Protein AF-A0AAD7KI22-F1 (afdb_monomer_lite)

Secondary structure (DSSP, 8-state):
-PPP-----S---------S----S------------------S------TT--HHHHHHHHHHHHHHHHHHHHHHHHHHHHHHHHHHHHHHHHHHHHHHTTT-TTHHHHHHHHHHHHHHHHHHHHHHHHH---HHHHHHHHHHHHHHHHHHHHHHHHHHHHHHHHHHHHH-HHHHHHHHHHHHHHHHHHHHHHHHHHHHHHHHHHHHHHHHHH-GGGTTS--

pLDDT: mean 73.01, std 16.27, range [35.44, 92.44]

Foldseek 3Di:
DPPPPPPPDPDDPPDDDDDPDPPPPPPDPPDDPPDDPPDPDDDPDDDCPPDDDDPVVVVVVVVVVVVVVVVLVVQLVVLVVVLVVLLVVLVVLLVLLLVLCVPPPCSCVVSVVLVVLSVVLSVLSVCCSPPPPDLVSNLVSLVSSLVSLVVSLCSNVVSLVVVLVVCCVPPNDPVSPVVVVVVVVVSVVSVVVSVVSVVVSVVSVVVVVVVCVVCVPPPPPDD

Sequence (223 aa):
MPPPVRVGHIFPPADEDTSIHDLRRTGRHYGPIRCRPRHHRCSPGRYYIPRNGDSDEQRHFAEIQATELKWLRTFVAREGLTVTNNAITDSLLLYRCATIWAGSPYHKFVVGVCGLLIFATMILGYVATFVIASDALLAAPYSMALATNFILLGLTAGRIWRKGRQAAVVLGSSAGQRYNTTLEIVCESSLLYVIVVFVYLISIYTQDALLVRRHPSAGGMLY

Radius of gyration: 30.37 Å; chains: 1; bounding box: 76×37×90 Å

Organism: NCBI:txid230809

Structure (mmCIF, N/CA/C/O backbone):
data_AF-A0AAD7KI22-F1
#
_entry.id   AF-A0AAD7KI22-F1
#
loop_
_atom_site.group_PDB
_atom_site.id
_atom_site.type_symbol
_atom_site.label_atom_id
_atom_site.label_alt_id
_atom_site.label_comp_id
_atom_site.label_asym_id
_atom_site.label_entity_id
_atom_site.label_seq_id
_atom_site.pdbx_PDB_ins_code
_atom_site.Cartn_x
_atom_site.Cartn_y
_atom_site.Cartn_z
_atom_site.occupancy
_atom_site.B_iso_or_equiv
_atom_site.auth_seq_id
_atom_site.auth_comp_id
_atom_site.auth_asym_id
_atom_site.auth_atom_id
_atom_site.pdbx_PDB_model_num
ATOM 1 N N . MET A 1 1 ? 1.928 -13.056 -19.596 1.00 35.44 1 MET A N 1
ATOM 2 C CA . MET A 1 1 ? 3.108 -12.268 -19.190 1.00 35.44 1 MET A CA 1
ATOM 3 C C . MET A 1 1 ? 4.105 -12.323 -20.330 1.00 35.44 1 MET A C 1
ATOM 5 O O . MET A 1 1 ? 4.525 -13.429 -20.656 1.00 35.44 1 MET A O 1
ATOM 9 N N . PRO A 1 2 ? 4.394 -11.200 -21.005 1.00 37.19 2 PRO A N 1
ATOM 10 C CA . PRO A 1 2 ? 5.534 -11.140 -21.914 1.00 37.19 2 PRO A CA 1
ATOM 11 C C . PRO A 1 2 ? 6.836 -11.353 -21.113 1.00 37.19 2 PRO A C 1
ATOM 13 O O . PRO A 1 2 ? 6.838 -11.107 -19.904 1.00 37.19 2 PRO A O 1
ATOM 16 N N . PRO A 1 3 ? 7.911 -11.871 -21.735 1.00 44.28 3 PRO A N 1
ATOM 17 C CA . PRO A 1 3 ? 9.182 -12.081 -21.047 1.00 44.28 3 PRO A CA 1
ATOM 18 C C . PRO A 1 3 ? 9.737 -10.744 -20.526 1.00 44.28 3 PRO A C 1
ATOM 20 O O . PRO A 1 3 ? 9.516 -9.719 -21.175 1.00 44.28 3 PRO A O 1
ATOM 23 N N . PRO A 1 4 ? 10.456 -10.733 -19.385 1.00 42.34 4 PRO A N 1
ATOM 24 C CA . PRO A 1 4 ? 11.118 -9.529 -18.905 1.00 42.34 4 PRO A CA 1
ATOM 25 C C . PRO A 1 4 ? 12.086 -9.045 -19.987 1.00 42.34 4 PRO A C 1
ATOM 27 O O . PRO A 1 4 ? 13.014 -9.760 -20.381 1.00 42.34 4 PRO A O 1
ATOM 30 N N . VAL A 1 5 ? 11.830 -7.843 -20.505 1.00 45.94 5 VAL A N 1
ATOM 31 C CA . VAL A 1 5 ? 12.754 -7.145 -21.396 1.00 45.94 5 VAL A CA 1
ATOM 32 C C . VAL A 1 5 ? 13.975 -6.838 -20.549 1.00 45.94 5 VAL A C 1
ATOM 34 O O . VAL A 1 5 ? 13.954 -5.980 -19.671 1.00 45.94 5 VAL A O 1
ATOM 37 N N . ARG A 1 6 ? 15.031 -7.621 -20.766 1.00 42.41 6 ARG A N 1
ATOM 38 C CA . ARG A 1 6 ? 16.326 -7.412 -20.138 1.00 42.41 6 ARG A CA 1
ATOM 39 C C . ARG A 1 6 ? 16.814 -6.057 -20.649 1.00 42.41 6 ARG A C 1
ATOM 41 O O . ARG A 1 6 ? 17.261 -5.968 -21.791 1.00 42.41 6 ARG A O 1
ATOM 48 N N . VAL A 1 7 ? 16.680 -5.009 -19.834 1.00 44.56 7 VAL A N 1
ATOM 49 C CA . VAL A 1 7 ? 17.297 -3.698 -20.076 1.00 44.56 7 VAL A CA 1
ATOM 50 C C . VAL A 1 7 ? 18.803 -3.908 -19.933 1.00 44.56 7 VAL A C 1
ATOM 52 O O . VAL A 1 7 ? 19.406 -3.669 -18.893 1.00 44.56 7 VAL A O 1
ATOM 55 N N . GLY A 1 8 ? 19.398 -4.502 -20.966 1.00 37.78 8 GLY A N 1
ATOM 56 C CA . GLY A 1 8 ? 20.832 -4.599 -21.116 1.00 37.78 8 GLY A CA 1
ATOM 57 C C . GLY A 1 8 ? 21.368 -3.184 -21.235 1.00 37.78 8 GLY A C 1
ATOM 58 O O . GLY A 1 8 ? 20.953 -2.438 -22.119 1.00 37.78 8 GLY A O 1
ATOM 59 N N . HIS A 1 9 ? 22.242 -2.831 -20.299 1.00 41.38 9 HIS A N 1
ATOM 60 C CA . HIS A 1 9 ? 23.110 -1.663 -20.307 1.00 41.38 9 HIS A CA 1
ATOM 61 C C . HIS A 1 9 ? 23.386 -1.139 -21.729 1.00 41.38 9 HIS A C 1
ATOM 63 O O . HIS A 1 9 ? 24.090 -1.774 -22.510 1.00 41.38 9 HIS A O 1
ATOM 69 N N . ILE A 1 10 ? 22.867 0.051 -22.052 1.00 41.12 10 ILE A N 1
ATOM 70 C CA . ILE A 1 10 ? 23.130 0.778 -23.312 1.00 41.12 10 ILE A CA 1
ATOM 71 C C . ILE A 1 10 ? 24.497 1.495 -23.237 1.00 41.12 10 ILE A C 1
ATOM 73 O O . ILE A 1 10 ? 24.699 2.571 -23.781 1.00 41.12 10 ILE A O 1
ATOM 77 N N . PHE A 1 11 ? 25.469 0.908 -22.545 1.00 41.53 11 PHE A N 1
ATOM 78 C CA . PHE A 1 11 ? 26.852 1.362 -22.584 1.00 41.53 11 PHE A CA 1
ATOM 79 C C . PHE A 1 11 ? 27.749 0.132 -22.671 1.00 41.53 11 PHE A C 1
ATOM 81 O O . PHE A 1 11 ? 27.853 -0.599 -21.684 1.00 41.53 11 PHE A O 1
ATOM 88 N N . PRO A 1 12 ? 28.385 -0.138 -23.826 1.00 42.53 12 PRO A N 1
ATOM 89 C CA . PRO A 1 12 ? 29.542 -1.010 -23.807 1.00 42.53 12 PRO A CA 1
ATOM 90 C C . PRO A 1 12 ? 30.612 -0.325 -22.939 1.00 42.53 12 PRO A C 1
ATOM 92 O O . PRO A 1 12 ? 30.851 0.874 -23.127 1.00 42.53 12 PRO A O 1
ATOM 95 N N . PRO A 1 13 ? 31.241 -1.029 -21.981 1.00 38.78 13 PRO A N 1
ATOM 96 C CA . PRO A 1 13 ? 32.472 -0.533 -21.393 1.00 38.78 13 PRO A CA 1
ATOM 97 C C . PRO A 1 13 ? 33.478 -0.362 -22.535 1.00 38.78 13 PRO A C 1
ATOM 99 O O . PRO A 1 13 ? 33.747 -1.288 -23.300 1.00 38.78 13 PRO A O 1
ATOM 102 N N . ALA A 1 14 ? 33.945 0.869 -22.708 1.00 51.88 14 ALA A N 1
ATOM 103 C CA . ALA A 1 14 ? 35.094 1.163 -23.537 1.00 51.88 14 ALA A CA 1
ATOM 104 C C . ALA A 1 14 ? 36.314 0.764 -22.714 1.00 51.88 14 ALA A C 1
ATOM 106 O O . ALA A 1 14 ? 36.658 1.526 -21.830 1.00 51.88 14 ALA A O 1
ATOM 107 N N . ASP A 1 15 ? 36.818 -0.450 -22.935 1.00 42.47 15 ASP A N 1
ATOM 108 C CA . ASP A 1 15 ? 38.131 -1.003 -22.556 1.00 42.47 15 ASP A CA 1
ATOM 109 C C . ASP A 1 15 ? 38.077 -2.492 -22.964 1.00 42.47 15 ASP A C 1
ATOM 111 O O . ASP A 1 15 ? 37.031 -3.125 -22.847 1.00 42.47 15 ASP A O 1
ATOM 115 N N . GLU A 1 16 ? 39.082 -3.206 -23.447 1.00 51.44 16 GLU A N 1
ATOM 116 C CA . GLU A 1 16 ? 40.441 -2.982 -23.927 1.00 51.44 16 GLU A CA 1
ATOM 117 C C . GLU A 1 16 ? 40.820 -4.395 -24.458 1.00 51.44 16 GLU A C 1
ATOM 119 O O . GLU A 1 16 ? 40.450 -5.405 -23.856 1.00 51.44 16 GLU A O 1
ATOM 124 N N . ASP A 1 17 ? 41.419 -4.503 -25.646 1.00 48.81 17 ASP A N 1
ATOM 125 C CA . ASP A 1 17 ? 42.057 -5.715 -26.199 1.00 48.81 17 ASP A CA 1
ATOM 126 C C . ASP A 1 17 ? 41.334 -7.083 -26.098 1.00 48.81 17 ASP A C 1
ATOM 128 O O . ASP A 1 17 ? 41.770 -8.013 -25.416 1.00 48.81 17 ASP A O 1
ATOM 132 N N . THR A 1 18 ? 40.295 -7.307 -26.917 1.00 46.75 18 THR A N 1
ATOM 133 C CA . THR A 1 18 ? 39.864 -8.687 -27.221 1.00 46.75 18 THR A CA 1
ATOM 134 C C . THR A 1 18 ? 40.688 -9.274 -28.369 1.00 46.75 18 THR A C 1
ATOM 136 O O . THR A 1 18 ? 40.461 -9.008 -29.550 1.00 46.75 18 THR A O 1
ATOM 139 N N . SER A 1 19 ? 41.662 -10.091 -27.973 1.00 46.12 19 SER A N 1
ATOM 140 C CA . SER A 1 19 ? 42.536 -10.922 -28.802 1.00 46.12 19 SE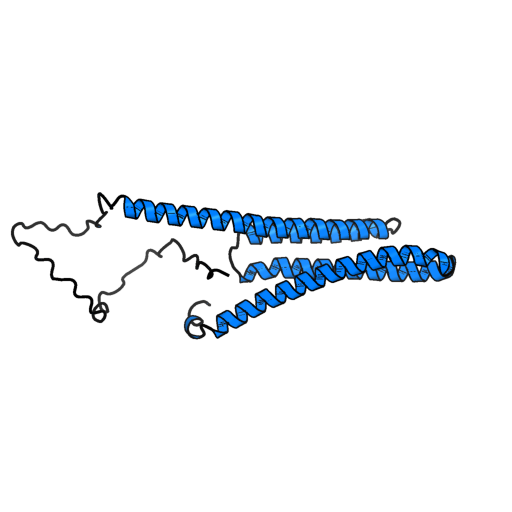R A CA 1
ATOM 141 C C . SER A 1 19 ? 41.795 -11.700 -29.905 1.00 46.12 19 SER A C 1
ATOM 143 O O . SER A 1 19 ? 40.826 -12.428 -29.672 1.00 46.12 19 SER A O 1
ATOM 145 N N . ILE A 1 20 ? 42.306 -11.558 -31.130 1.00 49.44 20 ILE A N 1
ATOM 146 C CA . ILE A 1 20 ? 41.841 -12.146 -32.395 1.00 49.44 20 ILE A CA 1
ATOM 147 C C . ILE A 1 20 ? 42.215 -13.636 -32.455 1.00 49.44 20 ILE A C 1
ATOM 149 O O . ILE A 1 20 ? 43.056 -14.030 -33.262 1.00 49.44 20 ILE A O 1
ATOM 153 N N . HIS A 1 21 ? 41.633 -14.488 -31.604 1.00 49.09 21 HIS A N 1
ATOM 154 C CA . HIS A 1 21 ? 41.965 -15.919 -31.662 1.00 49.09 21 HIS A CA 1
ATOM 155 C C . HIS A 1 21 ? 40.817 -16.932 -31.705 1.00 49.09 21 HIS A C 1
ATOM 157 O O . HIS A 1 21 ? 41.108 -18.091 -31.991 1.00 49.09 21 HIS A O 1
ATOM 163 N N . ASP A 1 22 ? 39.541 -16.539 -31.586 1.00 50.28 22 ASP A N 1
ATOM 164 C CA . ASP A 1 22 ? 38.459 -17.538 -31.432 1.00 50.28 22 ASP A CA 1
ATOM 165 C C . ASP A 1 22 ? 37.276 -17.469 -32.423 1.00 50.28 22 ASP A C 1
ATOM 167 O O . ASP A 1 22 ? 36.210 -18.042 -32.207 1.00 50.28 22 ASP A O 1
ATOM 171 N N . LEU A 1 23 ? 37.460 -16.845 -33.591 1.00 49.03 23 LEU A N 1
ATOM 172 C CA . LEU A 1 23 ? 36.426 -16.748 -34.641 1.00 49.03 23 LEU A CA 1
ATOM 173 C C . LEU A 1 23 ? 36.462 -17.880 -35.691 1.00 49.03 23 LEU A C 1
ATOM 175 O O . LEU A 1 23 ? 36.115 -17.664 -36.851 1.00 49.03 23 LEU A O 1
ATOM 179 N N . ARG A 1 24 ? 36.871 -19.106 -35.326 1.00 49.47 24 ARG A N 1
ATOM 180 C CA . ARG A 1 24 ? 37.045 -20.207 -36.305 1.00 49.47 24 ARG A CA 1
ATOM 181 C C . ARG A 1 24 ? 36.002 -21.328 -36.289 1.00 49.47 24 ARG A C 1
ATOM 183 O O . ARG A 1 24 ? 36.177 -22.288 -37.036 1.00 49.47 24 ARG A O 1
ATOM 190 N N . ARG A 1 25 ? 34.927 -21.251 -35.491 1.00 51.62 25 ARG A N 1
ATOM 191 C CA . ARG A 1 25 ? 33.975 -22.381 -35.352 1.00 51.62 25 ARG A CA 1
ATOM 192 C C . ARG A 1 25 ? 32.548 -22.184 -35.853 1.00 51.62 25 ARG A C 1
ATOM 194 O O . ARG A 1 25 ? 31.817 -23.168 -35.924 1.00 51.62 25 ARG A O 1
ATOM 201 N N . THR A 1 26 ? 32.138 -20.994 -36.272 1.00 47.06 26 THR A N 1
ATOM 202 C CA . THR A 1 26 ? 30.810 -20.807 -36.872 1.00 47.06 26 THR A CA 1
ATOM 203 C C . THR A 1 26 ? 30.933 -20.784 -38.390 1.00 47.06 26 THR A C 1
ATOM 205 O O . THR A 1 26 ? 31.235 -19.764 -38.999 1.00 47.06 26 THR A O 1
ATOM 208 N N . GLY A 1 27 ? 30.722 -21.948 -39.010 1.00 47.88 27 GLY A N 1
ATOM 209 C CA . GLY A 1 27 ? 30.725 -22.162 -40.459 1.00 47.88 27 GLY A CA 1
ATOM 210 C C . GLY A 1 27 ? 29.594 -21.440 -41.197 1.00 47.88 27 GLY A C 1
ATOM 211 O O . GLY A 1 27 ? 28.759 -22.077 -41.832 1.00 47.88 27 GLY A O 1
ATOM 212 N N . ARG A 1 28 ? 29.562 -20.106 -41.141 1.00 44.00 28 ARG A N 1
ATOM 213 C CA . ARG A 1 28 ? 28.882 -19.291 -42.148 1.00 44.00 28 ARG A CA 1
ATOM 214 C C . ARG A 1 28 ? 29.895 -18.989 -43.243 1.00 44.00 28 ARG A C 1
ATOM 216 O O . ARG A 1 28 ? 30.860 -18.262 -43.023 1.00 44.00 28 ARG A O 1
ATOM 223 N N . HIS A 1 29 ? 29.678 -19.573 -44.418 1.00 46.88 29 HIS A N 1
ATOM 224 C CA . HIS A 1 29 ? 30.404 -19.241 -45.638 1.00 46.88 29 HIS A CA 1
ATOM 225 C C . HIS A 1 29 ? 30.141 -17.777 -46.018 1.00 46.88 29 HIS A C 1
ATOM 227 O O . HIS A 1 29 ? 29.236 -17.471 -46.790 1.00 46.88 29 HIS A O 1
ATOM 233 N N . TYR A 1 30 ? 30.952 -16.864 -45.492 1.00 47.06 30 TYR A N 1
ATOM 234 C CA . TYR A 1 30 ? 31.168 -15.577 -46.136 1.00 47.06 30 TYR A CA 1
ATOM 235 C C . TYR A 1 30 ? 32.125 -15.823 -47.299 1.00 47.06 30 TYR A C 1
ATOM 237 O O . TYR A 1 30 ? 33.278 -16.214 -47.108 1.00 47.06 30 TYR A O 1
ATOM 245 N N . GLY A 1 31 ? 31.612 -15.680 -48.521 1.00 49.28 31 GLY A N 1
ATOM 246 C CA . GLY A 1 31 ? 32.423 -15.773 -49.728 1.00 49.28 31 GLY A CA 1
ATOM 247 C C . GLY A 1 31 ? 33.574 -14.759 -49.687 1.00 49.28 31 GLY A C 1
ATOM 248 O O . GLY A 1 31 ? 33.407 -13.661 -49.149 1.00 49.28 31 GLY A O 1
ATOM 249 N N . PRO A 1 32 ? 34.751 -15.100 -50.236 1.00 45.16 32 PRO A N 1
ATOM 250 C CA . PRO A 1 32 ? 35.899 -14.210 -50.225 1.00 45.16 32 PRO A CA 1
ATOM 251 C C . PRO A 1 32 ? 35.578 -12.948 -51.027 1.00 45.16 32 PRO A C 1
ATOM 253 O O . PRO A 1 32 ? 35.330 -13.002 -52.234 1.00 45.16 32 PRO A O 1
ATOM 256 N N . ILE A 1 33 ? 35.612 -11.800 -50.353 1.00 51.00 33 ILE A N 1
ATOM 257 C CA . ILE A 1 33 ? 35.593 -10.490 -50.999 1.00 51.00 33 ILE A CA 1
ATOM 258 C C . ILE A 1 33 ? 36.860 -10.419 -51.859 1.00 51.00 33 ILE A C 1
ATOM 260 O O . ILE A 1 33 ? 37.972 -10.282 -51.350 1.00 51.00 33 ILE A O 1
ATOM 264 N N . ARG A 1 34 ? 36.711 -10.569 -53.181 1.00 47.62 34 ARG A N 1
ATOM 265 C CA . ARG A 1 34 ? 37.806 -10.357 -54.134 1.00 47.62 34 ARG A CA 1
ATOM 266 C C . ARG A 1 34 ? 38.167 -8.874 -54.139 1.00 47.62 34 ARG A C 1
ATOM 268 O O . ARG A 1 34 ? 37.579 -8.086 -54.877 1.00 47.62 34 ARG A O 1
ATOM 275 N N . CYS A 1 35 ? 39.167 -8.498 -53.353 1.00 46.12 35 CYS A N 1
ATOM 276 C CA . CYS A 1 35 ? 39.845 -7.219 -53.509 1.00 46.12 35 CYS A CA 1
ATOM 277 C C . CYS A 1 35 ? 40.598 -7.221 -54.849 1.00 46.12 35 CYS A C 1
ATOM 279 O O . CYS A 1 35 ? 41.519 -8.011 -55.054 1.00 46.12 35 CYS A O 1
ATOM 281 N N . ARG A 1 36 ? 40.195 -6.349 -55.782 1.00 49.00 36 ARG A N 1
ATOM 282 C CA . ARG A 1 36 ? 40.942 -6.078 -57.020 1.00 49.00 36 ARG A CA 1
ATOM 283 C C . ARG A 1 36 ? 42.274 -5.399 -56.656 1.00 49.00 36 ARG A C 1
ATOM 285 O O . ARG A 1 36 ? 42.242 -4.315 -56.074 1.00 49.00 36 ARG A O 1
ATOM 292 N N . PRO A 1 37 ? 43.437 -5.964 -57.018 1.00 50.91 37 PRO A N 1
ATOM 293 C CA . PRO A 1 37 ? 44.725 -5.357 -56.729 1.00 50.91 37 PRO A CA 1
ATOM 294 C C . PRO A 1 37 ? 45.097 -4.405 -57.867 1.00 50.91 37 PRO A C 1
ATOM 296 O O . PRO A 1 37 ? 45.669 -4.823 -58.867 1.00 50.91 37 PRO A O 1
ATOM 299 N N . ARG A 1 38 ? 44.738 -3.126 -57.744 1.00 49.62 38 ARG A N 1
ATOM 300 C CA . ARG A 1 38 ? 45.411 -2.015 -58.446 1.00 49.62 38 ARG A CA 1
ATOM 301 C C . ARG A 1 38 ? 44.943 -0.690 -57.853 1.00 49.62 38 ARG A C 1
ATOM 303 O O . ARG A 1 38 ? 44.053 -0.049 -58.385 1.00 49.62 38 ARG A O 1
ATOM 310 N N . HIS A 1 39 ? 45.491 -0.359 -56.687 1.00 46.50 39 HIS A N 1
ATOM 311 C CA . HIS A 1 39 ? 45.999 0.966 -56.313 1.00 46.50 39 HIS A CA 1
ATOM 312 C C . HIS A 1 39 ? 46.357 0.951 -54.820 1.00 46.50 39 HIS A C 1
ATOM 314 O O . HIS A 1 39 ? 45.514 0.751 -53.950 1.00 46.50 39 HIS A O 1
ATOM 320 N N . HIS A 1 40 ? 47.645 1.140 -54.537 1.00 49.53 40 HIS A N 1
ATOM 321 C CA . HIS A 1 40 ? 48.193 1.292 -53.195 1.00 49.53 40 HIS A CA 1
ATOM 322 C C . HIS A 1 40 ? 47.658 2.573 -52.544 1.00 49.53 40 HIS A C 1
ATOM 324 O O . HIS A 1 40 ? 48.153 3.660 -52.839 1.00 49.53 40 HIS A O 1
ATOM 330 N N . ARG A 1 41 ? 46.645 2.434 -51.680 1.00 45.91 41 ARG A N 1
ATOM 331 C CA . ARG A 1 41 ? 46.381 3.257 -50.482 1.00 45.91 41 ARG A CA 1
ATOM 332 C C . ARG A 1 41 ? 45.112 2.736 -49.789 1.00 45.91 41 ARG A C 1
ATOM 334 O O . ARG A 1 41 ? 44.030 3.290 -49.941 1.00 45.91 41 ARG A O 1
ATOM 341 N N . CYS A 1 42 ? 45.239 1.653 -49.023 1.00 46.44 42 CYS A N 1
ATOM 342 C CA . CYS A 1 42 ? 44.223 1.285 -48.036 1.00 46.44 42 CYS A CA 1
ATOM 343 C C . CYS A 1 42 ? 44.565 2.002 -46.728 1.00 46.44 42 CYS A C 1
ATOM 345 O O . CYS A 1 42 ? 45.495 1.611 -46.030 1.00 46.44 42 CYS A O 1
ATOM 347 N N . SER A 1 43 ? 43.840 3.078 -46.427 1.00 54.19 43 SER A N 1
ATOM 348 C CA . SER A 1 43 ? 43.864 3.701 -45.104 1.00 54.19 43 SER A CA 1
ATOM 349 C C . SER A 1 43 ? 43.180 2.765 -44.098 1.00 54.19 43 SER A C 1
ATOM 351 O O . SER A 1 43 ? 42.011 2.429 -44.310 1.00 54.19 43 SER A O 1
ATOM 353 N N . PRO A 1 44 ? 43.854 2.344 -43.016 1.00 51.41 44 PRO A N 1
ATOM 354 C CA . PRO A 1 44 ? 43.187 1.681 -41.906 1.00 51.41 44 PRO A CA 1
ATOM 355 C C . PRO A 1 44 ? 42.322 2.719 -41.177 1.00 51.41 44 PRO A C 1
ATOM 357 O O . PRO A 1 44 ? 42.769 3.838 -40.937 1.00 51.41 44 PRO A O 1
ATOM 360 N N . GLY A 1 45 ? 41.073 2.372 -40.856 1.00 48.78 45 GLY A N 1
ATOM 361 C CA . GLY A 1 45 ? 40.261 3.172 -39.929 1.00 48.78 45 GLY A CA 1
ATOM 362 C C . GLY A 1 45 ? 39.093 3.972 -40.511 1.00 48.78 45 GLY A C 1
ATOM 363 O O . GLY A 1 45 ? 38.736 5.002 -39.950 1.00 48.78 45 GLY A O 1
ATOM 364 N N . ARG A 1 46 ? 38.434 3.519 -41.586 1.00 44.47 46 ARG A N 1
ATOM 365 C CA . ARG A 1 46 ? 37.059 3.981 -41.855 1.00 44.47 46 ARG A CA 1
ATOM 366 C C . ARG A 1 46 ? 36.068 2.937 -41.370 1.00 44.47 46 ARG A C 1
ATOM 368 O O . ARG A 1 46 ? 35.817 1.955 -42.060 1.00 44.47 46 ARG A O 1
ATOM 375 N N . TYR A 1 47 ? 35.518 3.175 -40.181 1.00 50.25 47 TYR A N 1
ATOM 376 C CA . TYR A 1 47 ? 34.277 2.546 -39.748 1.00 50.25 47 TYR A CA 1
ATOM 377 C C . TYR A 1 47 ? 33.242 2.716 -40.863 1.00 50.25 47 TYR A C 1
ATOM 379 O O . TYR A 1 47 ? 33.022 3.825 -41.359 1.00 50.25 47 TYR A O 1
ATOM 387 N N . TYR A 1 48 ? 32.671 1.600 -41.308 1.00 48.59 48 TYR A N 1
ATOM 388 C CA . TYR A 1 48 ? 31.607 1.589 -42.298 1.00 48.59 48 TYR A CA 1
ATOM 389 C C . TYR A 1 48 ? 30.369 2.196 -41.633 1.00 48.59 48 TYR A C 1
ATOM 391 O O . TYR A 1 48 ? 29.641 1.509 -40.929 1.00 48.59 48 TYR A O 1
ATOM 399 N N . ILE A 1 49 ? 30.173 3.505 -41.787 1.00 59.03 49 ILE A N 1
ATOM 400 C CA . ILE A 1 49 ? 28.889 4.14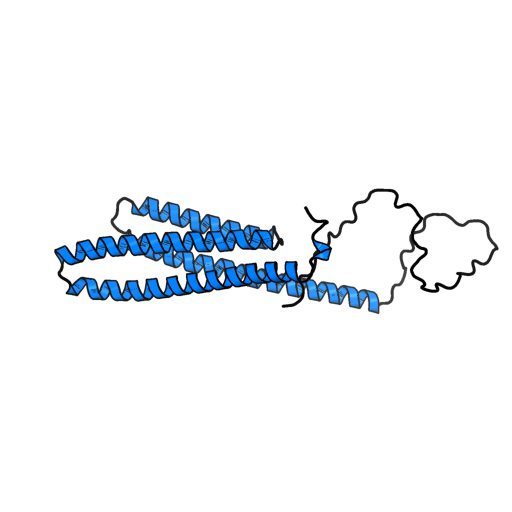7 -41.508 1.00 59.03 49 ILE A CA 1
ATOM 401 C C . ILE A 1 49 ? 28.037 3.851 -42.746 1.00 59.03 49 ILE A C 1
ATOM 403 O O . ILE A 1 49 ? 28.349 4.409 -43.805 1.00 59.03 49 ILE A O 1
ATOM 407 N N . PRO A 1 50 ? 27.038 2.949 -42.684 1.00 54.53 50 PRO A N 1
ATOM 408 C CA . PRO A 1 50 ? 26.174 2.679 -43.825 1.00 54.53 50 PRO A CA 1
ATOM 409 C C . PRO A 1 50 ? 25.487 3.987 -44.230 1.00 54.53 50 PRO A C 1
ATOM 411 O O . PRO A 1 50 ? 24.646 4.536 -43.521 1.00 54.53 50 PRO A O 1
ATOM 414 N N . ARG A 1 51 ? 25.925 4.540 -45.361 1.00 60.75 51 ARG A N 1
ATOM 415 C CA . ARG A 1 51 ? 25.412 5.779 -45.938 1.00 60.75 51 ARG A CA 1
ATOM 416 C C . ARG A 1 51 ? 24.341 5.361 -46.936 1.00 60.75 51 ARG A C 1
ATOM 418 O O . ARG A 1 51 ? 24.686 4.889 -48.014 1.00 60.75 51 ARG A O 1
ATOM 425 N N . ASN A 1 52 ? 23.083 5.522 -46.530 1.00 55.75 52 ASN A N 1
ATOM 426 C CA . ASN A 1 52 ? 21.851 5.049 -47.179 1.00 55.75 52 ASN A CA 1
ATOM 427 C C . ASN A 1 52 ? 21.471 3.618 -46.768 1.00 55.75 52 ASN A C 1
ATOM 429 O O . ASN A 1 52 ? 21.479 2.701 -47.582 1.00 55.75 52 ASN A O 1
ATOM 433 N N . GLY A 1 53 ? 21.159 3.446 -45.480 1.00 56.31 53 GLY A N 1
ATOM 434 C CA . GLY A 1 53 ? 20.376 2.303 -45.014 1.00 56.31 53 GLY A CA 1
ATOM 435 C C . GLY A 1 53 ? 18.961 2.378 -45.585 1.00 56.31 53 GLY A C 1
ATOM 436 O O . GLY A 1 53 ? 18.387 3.468 -45.660 1.00 56.31 53 GLY A O 1
ATOM 437 N N . ASP A 1 54 ? 18.449 1.230 -46.022 1.00 67.75 54 ASP A N 1
ATOM 438 C CA . ASP A 1 54 ? 17.085 1.046 -46.507 1.00 67.75 54 ASP A CA 1
ATOM 439 C C . ASP A 1 54 ? 16.084 1.754 -45.589 1.00 67.75 54 ASP A C 1
ATOM 441 O O . ASP A 1 54 ? 16.106 1.594 -44.364 1.00 67.75 54 ASP A O 1
ATOM 445 N N . SER A 1 55 ? 15.168 2.517 -46.190 1.00 79.38 55 SER A N 1
ATOM 446 C CA . SER A 1 55 ? 14.075 3.195 -45.481 1.00 79.38 55 SER A CA 1
ATOM 447 C C . SER A 1 55 ? 13.265 2.249 -44.589 1.00 79.38 55 SER A C 1
ATOM 449 O O . SER A 1 55 ? 12.646 2.694 -43.624 1.00 79.38 55 SER A O 1
ATOM 451 N N . ASP A 1 56 ? 13.286 0.953 -44.890 1.00 80.88 56 ASP A N 1
ATOM 452 C CA . ASP A 1 56 ? 12.572 -0.082 -44.151 1.00 80.88 56 ASP A CA 1
ATOM 453 C C . ASP A 1 56 ? 13.262 -0.454 -42.831 1.00 80.88 56 ASP A C 1
ATOM 455 O O . ASP A 1 56 ? 12.580 -0.681 -41.832 1.00 80.88 56 ASP A O 1
ATOM 459 N N . GLU A 1 57 ? 14.596 -0.417 -42.763 1.00 79.94 57 GLU A N 1
ATOM 460 C CA . GLU A 1 57 ? 15.324 -0.694 -41.519 1.00 79.94 57 GLU A CA 1
ATOM 461 C C . GLU A 1 57 ? 15.114 0.447 -40.509 1.00 79.94 57 GLU A C 1
ATOM 463 O O . GLU A 1 57 ? 14.807 0.209 -39.339 1.00 79.94 57 GLU A O 1
ATOM 468 N N . GLN A 1 58 ? 15.147 1.703 -40.975 1.00 80.62 58 GLN A N 1
ATOM 469 C CA . GLN A 1 58 ? 14.815 2.866 -40.141 1.00 80.62 58 GLN A CA 1
ATOM 470 C C . GLN A 1 58 ? 13.360 2.845 -39.650 1.00 80.62 58 GLN A C 1
ATOM 472 O O . GLN A 1 58 ? 13.104 3.200 -38.496 1.00 80.62 58 GLN A O 1
ATOM 477 N N . ARG A 1 59 ? 12.409 2.401 -40.485 1.00 82.69 59 A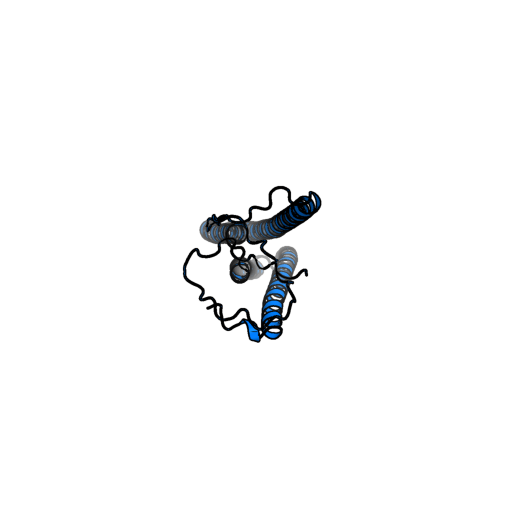RG A N 1
ATOM 478 C CA . ARG A 1 59 ? 11.006 2.217 -40.073 1.00 82.69 59 ARG A CA 1
ATOM 479 C C . ARG A 1 59 ? 10.876 1.153 -38.988 1.00 82.69 59 ARG A C 1
ATOM 481 O O . ARG A 1 59 ? 10.219 1.407 -37.983 1.00 82.69 59 ARG A O 1
ATOM 488 N N . HIS A 1 60 ? 11.560 0.021 -39.136 1.00 83.00 60 HIS A N 1
ATOM 489 C CA . HIS A 1 60 ? 11.514 -1.059 -38.153 1.00 83.00 60 HIS A CA 1
ATOM 490 C C . HIS A 1 60 ? 12.111 -0.633 -36.798 1.00 83.00 60 HIS A C 1
ATOM 492 O O . HIS A 1 60 ? 11.539 -0.922 -35.746 1.00 83.00 60 HIS A O 1
ATOM 498 N N . PHE A 1 61 ? 13.218 0.121 -36.791 1.00 83.75 61 PHE A N 1
ATOM 499 C CA . PHE A 1 61 ? 13.767 0.690 -35.552 1.00 83.75 61 PHE A CA 1
ATOM 500 C C . PHE A 1 61 ? 12.820 1.709 -34.898 1.00 83.75 61 PHE A C 1
ATOM 502 O O . PHE A 1 61 ? 12.658 1.694 -33.674 1.00 83.75 61 PHE A O 1
ATOM 509 N N . ALA A 1 62 ? 12.160 2.561 -35.688 1.00 81.62 62 ALA A N 1
ATOM 510 C CA . ALA A 1 62 ? 11.183 3.521 -35.175 1.00 81.62 62 ALA A CA 1
ATOM 511 C C . ALA A 1 62 ? 9.940 2.831 -34.578 1.00 81.62 62 ALA A C 1
ATOM 513 O O . ALA A 1 62 ? 9.443 3.255 -33.532 1.00 81.62 62 ALA A O 1
ATOM 514 N N . GLU A 1 63 ? 9.461 1.745 -35.189 1.00 88.06 63 GLU A N 1
ATOM 515 C CA . GLU A 1 63 ? 8.341 0.946 -34.671 1.00 88.06 63 GLU A CA 1
ATOM 516 C C . GLU A 1 63 ? 8.684 0.235 -33.356 1.00 88.06 63 GLU A C 1
ATOM 518 O O . GLU A 1 63 ? 7.860 0.220 -32.432 1.00 88.06 63 GLU A O 1
ATOM 523 N N . ILE A 1 64 ? 9.908 -0.290 -33.230 1.00 85.38 64 ILE A N 1
ATOM 524 C CA . ILE A 1 64 ? 10.395 -0.874 -31.973 1.00 85.38 64 ILE A CA 1
ATOM 525 C C . ILE A 1 64 ? 10.406 0.197 -30.875 1.00 85.38 64 ILE A C 1
ATOM 527 O O . ILE A 1 64 ? 9.798 -0.004 -29.825 1.00 85.38 64 ILE A O 1
ATOM 531 N N . GLN A 1 65 ? 10.996 1.372 -31.126 1.00 85.50 65 GLN A N 1
ATOM 532 C CA . GLN A 1 65 ? 11.023 2.457 -30.134 1.00 85.50 65 GLN A CA 1
ATOM 533 C C . GLN A 1 65 ? 9.620 2.946 -29.744 1.00 85.50 65 GLN A C 1
ATOM 535 O O . GLN A 1 65 ? 9.352 3.192 -28.565 1.00 85.50 65 GLN A O 1
ATOM 540 N N . ALA A 1 66 ? 8.700 3.056 -30.706 1.00 84.38 66 ALA A N 1
ATOM 541 C CA . ALA A 1 66 ? 7.321 3.453 -30.436 1.00 84.38 66 ALA A CA 1
ATOM 542 C C . ALA A 1 66 ? 6.575 2.421 -29.575 1.00 84.38 66 ALA A C 1
ATOM 544 O O . ALA A 1 66 ? 5.730 2.790 -28.754 1.00 84.38 66 ALA A O 1
ATOM 545 N N . THR A 1 67 ? 6.882 1.136 -29.753 1.00 86.44 67 THR A N 1
ATOM 546 C CA . THR A 1 67 ? 6.294 0.044 -28.970 1.00 86.44 67 THR A CA 1
ATOM 547 C C . THR A 1 67 ? 6.827 0.055 -27.539 1.00 86.44 67 THR A C 1
ATOM 549 O O . THR A 1 67 ? 6.030 0.045 -26.601 1.00 86.44 67 THR A O 1
ATOM 552 N N . GLU A 1 68 ? 8.141 0.197 -27.359 1.00 82.56 68 GLU A N 1
ATOM 553 C CA . GLU A 1 68 ? 8.780 0.318 -26.040 1.00 82.56 68 GLU A CA 1
ATOM 554 C C . GLU A 1 68 ? 8.231 1.509 -25.238 1.00 82.56 68 GLU A C 1
ATOM 556 O O . GLU A 1 68 ? 7.858 1.374 -24.070 1.00 82.56 68 GLU A O 1
ATOM 561 N N . LEU A 1 69 ? 8.072 2.672 -25.881 1.00 84.44 69 LEU A N 1
ATOM 562 C CA . LEU A 1 69 ? 7.530 3.860 -25.219 1.00 84.44 69 LEU A CA 1
ATOM 563 C C . LEU A 1 69 ? 6.077 3.654 -24.755 1.00 84.44 69 LEU A C 1
ATOM 565 O O . LEU A 1 69 ? 5.687 4.135 -23.688 1.00 84.44 69 LEU A O 1
ATOM 569 N N . LYS A 1 70 ? 5.256 2.943 -25.542 1.00 88.06 70 LYS A N 1
ATOM 570 C CA . LYS A 1 70 ? 3.873 2.612 -25.158 1.00 88.06 70 LYS A CA 1
ATOM 571 C C . LYS A 1 70 ? 3.848 1.695 -23.939 1.00 88.06 70 LYS A C 1
ATOM 573 O O . LYS A 1 70 ? 3.109 1.983 -22.997 1.00 88.06 70 LYS A O 1
ATOM 578 N N . TRP A 1 71 ? 4.676 0.651 -23.931 1.00 84.50 71 TRP A N 1
ATOM 579 C CA . TRP A 1 71 ? 4.777 -0.274 -22.802 1.00 84.50 71 TRP A CA 1
ATOM 580 C C . TRP A 1 71 ? 5.204 0.435 -21.524 1.00 84.50 71 TRP A C 1
ATOM 582 O O . TRP A 1 71 ? 4.515 0.315 -20.507 1.00 84.50 71 TRP A O 1
ATOM 592 N N . LEU A 1 72 ? 6.252 1.258 -21.596 1.00 81.56 72 LEU A N 1
ATOM 593 C CA . LEU A 1 72 ? 6.738 2.022 -20.452 1.00 81.56 72 LEU A CA 1
ATOM 594 C C . LEU A 1 72 ? 5.644 2.928 -19.867 1.00 81.56 72 LEU A C 1
ATOM 596 O O . LEU A 1 72 ? 5.432 2.945 -18.656 1.00 81.56 72 LEU A O 1
ATOM 600 N N . ARG A 1 73 ? 4.883 3.629 -20.718 1.00 82.94 73 ARG A N 1
ATOM 601 C CA . ARG A 1 73 ? 3.771 4.486 -20.266 1.00 82.94 73 ARG A CA 1
ATOM 602 C C . ARG A 1 73 ? 2.669 3.684 -19.580 1.00 82.94 73 ARG A C 1
ATOM 604 O O . ARG A 1 73 ? 2.176 4.112 -18.540 1.00 82.94 73 ARG A O 1
ATOM 611 N N . THR A 1 74 ? 2.291 2.530 -20.131 1.00 83.88 74 THR A N 1
ATOM 612 C CA . THR A 1 74 ? 1.274 1.668 -19.502 1.00 83.88 74 THR A CA 1
ATOM 613 C C . THR A 1 74 ? 1.748 1.071 -18.180 1.00 83.88 74 THR A C 1
ATOM 615 O O . THR A 1 74 ? 0.955 0.968 -17.246 1.00 83.88 74 THR A O 1
ATOM 618 N N . PHE A 1 75 ? 3.035 0.735 -18.073 1.00 83.31 75 PHE A N 1
ATOM 619 C CA . PHE A 1 75 ? 3.640 0.220 -16.850 1.00 83.31 75 PHE A CA 1
ATOM 620 C C . PHE A 1 75 ? 3.641 1.279 -15.744 1.00 83.31 75 PHE A C 1
ATOM 622 O O . PHE A 1 75 ? 3.055 1.060 -14.687 1.00 83.31 75 PHE A O 1
ATOM 629 N N . VAL A 1 76 ? 4.188 2.466 -16.023 1.00 81.94 76 VAL A N 1
ATOM 630 C CA . VAL A 1 76 ? 4.228 3.579 -15.060 1.00 81.94 76 VAL A CA 1
ATOM 631 C C . VAL A 1 76 ? 2.818 3.989 -14.625 1.00 81.94 76 VAL A C 1
ATOM 633 O O . VAL A 1 76 ? 2.588 4.236 -13.443 1.00 81.94 76 VAL A O 1
ATOM 636 N N . ALA A 1 77 ? 1.851 4.018 -15.550 1.00 84.88 77 ALA A N 1
ATOM 637 C CA . ALA A 1 77 ? 0.461 4.316 -15.212 1.00 84.88 77 ALA A CA 1
ATOM 638 C C . ALA A 1 77 ? -0.141 3.268 -14.262 1.00 84.88 77 ALA A C 1
ATOM 640 O O . ALA A 1 77 ? -0.805 3.629 -13.291 1.00 84.88 77 ALA A O 1
ATOM 641 N N . ARG A 1 78 ? 0.102 1.976 -14.509 1.00 85.12 78 ARG A N 1
ATOM 642 C CA . ARG A 1 78 ? -0.399 0.885 -13.663 1.00 85.12 78 ARG A CA 1
ATOM 643 C C . ARG A 1 78 ? 0.212 0.915 -12.260 1.00 85.12 78 ARG A C 1
ATOM 645 O O . ARG A 1 78 ? -0.525 0.805 -11.278 1.00 85.12 78 ARG A O 1
ATOM 652 N N . GLU A 1 79 ? 1.527 1.075 -12.157 1.00 81.94 79 GLU A N 1
ATOM 653 C CA . GLU A 1 79 ? 2.210 1.144 -10.860 1.00 81.94 79 GLU A CA 1
ATOM 654 C C . GLU A 1 79 ? 1.787 2.406 -10.092 1.00 81.94 79 GLU A C 1
ATOM 656 O O . GLU A 1 79 ? 1.412 2.327 -8.923 1.00 81.94 79 GLU A O 1
ATOM 661 N N . GLY A 1 80 ? 1.694 3.557 -10.768 1.00 82.56 80 GLY A N 1
ATOM 662 C CA . GLY A 1 80 ? 1.199 4.800 -10.168 1.00 82.56 80 GLY A CA 1
ATOM 663 C C . GLY A 1 80 ? -0.240 4.696 -9.642 1.00 82.56 80 GLY A C 1
ATOM 664 O O . GLY A 1 80 ? -0.543 5.165 -8.541 1.00 82.56 80 GLY A O 1
ATOM 665 N N . LEU A 1 81 ? -1.135 4.029 -10.377 1.00 86.69 81 LEU A N 1
ATOM 666 C CA . LEU A 1 81 ? -2.497 3.745 -9.904 1.00 86.69 81 LEU A CA 1
ATOM 667 C C . LEU A 1 81 ? -2.502 2.833 -8.672 1.00 86.69 81 LEU A C 1
ATOM 669 O O . LEU A 1 81 ? -3.313 3.012 -7.767 1.00 86.69 81 LEU A O 1
ATOM 673 N N . THR A 1 82 ? -1.575 1.881 -8.607 1.00 82.50 82 THR A N 1
ATOM 674 C CA . THR A 1 82 ? -1.460 0.965 -7.466 1.00 82.50 82 THR A CA 1
ATOM 675 C C . THR A 1 82 ? -0.978 1.708 -6.219 1.00 82.50 82 THR A C 1
ATOM 677 O O . THR A 1 82 ? -1.586 1.580 -5.154 1.00 82.50 82 THR A O 1
ATOM 680 N N . VAL A 1 83 ? 0.045 2.558 -6.358 1.00 84.25 83 VAL A N 1
ATOM 681 C CA . VAL A 1 83 ? 0.565 3.395 -5.263 1.00 84.25 83 VAL A CA 1
ATOM 682 C C . VAL A 1 83 ? -0.503 4.366 -4.752 1.00 84.25 83 VAL A C 1
ATOM 684 O O . VAL A 1 83 ? -0.682 4.501 -3.541 1.00 84.25 83 VAL A O 1
ATOM 687 N N . THR A 1 84 ? -1.260 5.009 -5.646 1.00 85.62 84 THR A N 1
ATOM 688 C CA . THR A 1 84 ? -2.335 5.932 -5.238 1.00 85.62 84 THR A CA 1
ATOM 689 C C . THR A 1 84 ? -3.500 5.208 -4.567 1.00 85.62 84 THR A C 1
ATOM 691 O O . THR A 1 84 ? -3.991 5.683 -3.544 1.00 85.62 84 THR A O 1
ATOM 694 N N . ASN A 1 85 ? -3.909 4.038 -5.066 1.00 86.56 85 ASN A N 1
ATOM 695 C CA . ASN A 1 85 ? -4.949 3.231 -4.426 1.00 86.56 85 ASN A CA 1
ATOM 696 C C . ASN A 1 85 ? -4.542 2.787 -3.011 1.00 86.56 85 ASN A C 1
ATOM 698 O O . ASN A 1 85 ? -5.343 2.860 -2.074 1.00 86.56 85 ASN A O 1
ATOM 702 N N . ASN A 1 86 ? -3.278 2.389 -2.833 1.00 83.81 86 ASN A N 1
ATOM 703 C CA . ASN A 1 86 ? -2.762 2.059 -1.509 1.00 83.81 86 ASN A CA 1
ATOM 704 C C . ASN A 1 86 ? -2.764 3.294 -0.588 1.00 83.81 86 ASN A C 1
ATOM 706 O O . ASN A 1 86 ? -3.264 3.216 0.529 1.00 83.81 86 ASN A O 1
ATOM 710 N N . ALA A 1 87 ? -2.334 4.461 -1.080 1.00 85.19 87 ALA A N 1
ATOM 711 C CA . ALA A 1 87 ? -2.360 5.704 -0.305 1.00 85.19 87 ALA A CA 1
ATOM 712 C C . ALA A 1 87 ? -3.782 6.127 0.117 1.00 85.19 87 ALA A C 1
ATOM 714 O O . ALA A 1 87 ? -3.978 6.601 1.239 1.00 85.19 87 ALA A O 1
ATOM 715 N N . ILE A 1 88 ? -4.787 5.940 -0.746 1.00 87.31 88 ILE A N 1
ATOM 716 C CA . ILE A 1 88 ? -6.199 6.192 -0.410 1.00 87.31 88 ILE A CA 1
ATOM 717 C C . ILE A 1 88 ? -6.658 5.233 0.692 1.00 87.31 88 ILE A C 1
ATOM 719 O O . ILE A 1 88 ? -7.274 5.663 1.669 1.00 87.31 88 ILE A O 1
ATOM 723 N N . THR A 1 89 ? -6.327 3.949 0.562 1.00 83.81 89 THR A N 1
ATOM 724 C CA . THR A 1 89 ? -6.684 2.914 1.544 1.00 83.81 89 THR A CA 1
ATOM 725 C C . THR A 1 89 ? -6.065 3.211 2.911 1.00 83.81 89 THR A C 1
ATOM 727 O O . THR A 1 89 ? -6.773 3.250 3.922 1.00 83.81 89 THR A O 1
ATOM 730 N N . ASP A 1 90 ? -4.775 3.535 2.933 1.00 84.75 90 ASP A N 1
ATOM 731 C CA . ASP A 1 90 ? -4.040 3.907 4.140 1.00 84.75 90 ASP A CA 1
ATOM 732 C C . ASP A 1 90 ? -4.608 5.196 4.769 1.00 84.75 90 ASP A C 1
ATOM 734 O O . ASP A 1 90 ? -4.765 5.290 5.989 1.00 84.75 90 ASP A O 1
ATOM 738 N N . SER A 1 91 ? -5.009 6.172 3.946 1.00 86.38 91 SER A N 1
ATOM 739 C CA . SER A 1 91 ? -5.655 7.412 4.404 1.00 86.38 91 SER A CA 1
ATOM 740 C C . SER A 1 91 ? -7.017 7.156 5.056 1.00 86.38 91 SER A C 1
ATOM 742 O O . SER A 1 91 ? -7.343 7.778 6.070 1.00 86.38 91 SER A O 1
ATOM 744 N N . LEU A 1 92 ? -7.809 6.216 4.529 1.00 85.00 92 LEU A N 1
ATOM 745 C CA . LEU A 1 92 ? -9.084 5.808 5.130 1.00 85.00 92 LEU A CA 1
ATOM 746 C C . LEU A 1 92 ? -8.873 5.116 6.483 1.00 85.00 92 LEU A C 1
ATOM 748 O O . LEU A 1 92 ? -9.624 5.375 7.430 1.00 85.00 92 LEU A O 1
ATOM 752 N N . LEU A 1 93 ? -7.843 4.272 6.603 1.00 82.25 93 LEU A N 1
ATOM 753 C CA . LEU A 1 93 ? -7.463 3.654 7.877 1.00 82.25 93 LEU A CA 1
ATOM 754 C C . LEU A 1 93 ? -6.979 4.696 8.886 1.00 82.25 93 LEU A C 1
ATOM 756 O O . LEU A 1 93 ? -7.399 4.663 10.045 1.00 82.25 93 LEU A O 1
ATOM 760 N N . LEU A 1 94 ? -6.158 5.654 8.451 1.00 87.75 94 LEU A N 1
ATOM 761 C CA . LEU A 1 94 ? -5.694 6.755 9.291 1.00 87.75 94 LEU A CA 1
ATOM 762 C C . LEU A 1 94 ? -6.857 7.623 9.767 1.00 87.75 94 LEU A C 1
ATOM 764 O O . LEU A 1 94 ? -6.915 7.949 10.949 1.00 87.75 94 LEU A O 1
ATOM 768 N N . TY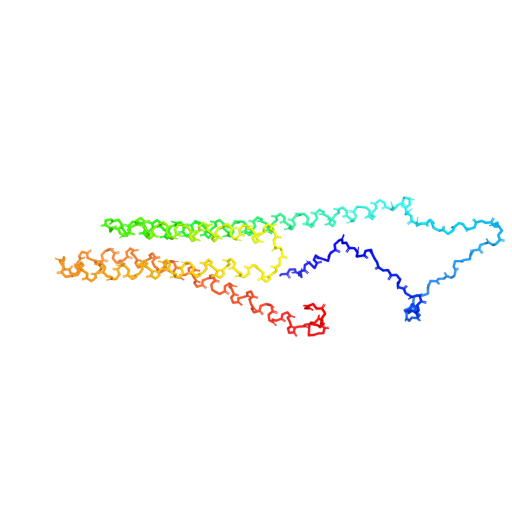R A 1 95 ? -7.798 7.958 8.883 1.00 87.31 95 TYR A N 1
ATOM 769 C CA . TYR A 1 95 ? -9.005 8.702 9.239 1.00 87.31 95 TYR A CA 1
ATOM 770 C C . TYR A 1 95 ? -9.822 7.953 10.298 1.00 87.31 95 TYR A C 1
ATOM 772 O O . TYR A 1 95 ? -10.174 8.518 11.335 1.00 87.31 95 TYR A O 1
ATOM 780 N N . ARG A 1 96 ? -10.056 6.650 10.099 1.00 81.50 96 ARG A N 1
ATOM 781 C CA . ARG A 1 96 ? -10.755 5.804 11.081 1.00 81.50 96 ARG A CA 1
ATOM 782 C C . ARG A 1 96 ? -10.013 5.770 12.414 1.00 81.50 96 ARG A C 1
ATOM 784 O O . ARG A 1 96 ? -10.625 6.001 13.456 1.00 81.50 96 ARG A O 1
ATOM 791 N N . CYS A 1 97 ? -8.697 5.578 12.391 1.00 82.69 97 CYS A N 1
ATOM 792 C CA . CYS A 1 97 ? -7.865 5.643 13.586 1.00 82.69 97 CYS A CA 1
ATOM 793 C C . CYS A 1 97 ? -8.015 7.015 14.271 1.00 82.69 97 CYS A C 1
ATOM 795 O O . CYS A 1 97 ? -8.360 7.089 15.447 1.00 82.69 97 CYS A O 1
ATOM 797 N N . ALA A 1 98 ? -7.898 8.116 13.534 1.00 86.44 98 ALA A N 1
ATOM 798 C CA . ALA A 1 98 ? -8.058 9.464 14.067 1.00 86.44 98 ALA A CA 1
ATOM 799 C C . ALA A 1 98 ? -9.418 9.664 14.759 1.00 86.44 98 ALA A C 1
ATOM 801 O O . ALA A 1 98 ? -9.449 10.166 15.884 1.00 86.44 98 ALA A O 1
ATOM 802 N N . THR A 1 99 ? -10.517 9.205 14.147 1.00 85.69 99 THR A N 1
ATOM 803 C CA . THR A 1 99 ? -11.862 9.295 14.745 1.00 85.69 99 THR A CA 1
ATOM 804 C C . THR A 1 99 ? -12.008 8.455 16.016 1.00 85.69 99 THR A C 1
ATOM 806 O O . THR A 1 99 ? -12.571 8.931 16.997 1.00 85.69 99 THR A O 1
ATOM 809 N N . ILE A 1 100 ? -11.445 7.242 16.061 1.00 84.44 100 ILE A N 1
ATOM 810 C CA . ILE A 1 100 ? -11.496 6.360 17.243 1.00 84.44 100 ILE A CA 1
ATOM 811 C C . ILE A 1 100 ? -10.656 6.917 18.398 1.00 84.44 100 ILE A C 1
ATOM 813 O O . ILE A 1 100 ? -10.977 6.725 19.575 1.00 84.44 100 ILE A O 1
ATOM 817 N N . TRP A 1 101 ? -9.561 7.601 18.075 1.00 85.31 101 TRP A N 1
ATOM 818 C CA . TRP A 1 101 ? -8.691 8.226 19.065 1.00 85.31 101 TRP A CA 1
ATOM 819 C C . TRP A 1 101 ? -9.169 9.617 19.501 1.00 85.31 101 TRP A C 1
ATOM 821 O O . TRP A 1 101 ? -8.571 10.176 20.425 1.00 85.31 101 TRP A O 1
ATOM 831 N N . ALA A 1 102 ? -10.244 10.153 18.914 1.00 82.44 102 ALA A N 1
ATOM 832 C CA . ALA A 1 102 ? -10.825 11.428 19.317 1.00 82.44 102 ALA A CA 1
ATOM 833 C C . ALA A 1 102 ? -11.174 11.406 20.820 1.00 82.44 102 ALA A C 1
ATOM 835 O O . ALA A 1 102 ? -11.946 10.574 21.295 1.00 82.44 102 ALA A O 1
ATOM 836 N N . GLY A 1 103 ? -10.533 12.289 21.592 1.00 83.00 103 GLY A N 1
ATOM 837 C CA . GLY A 1 103 ? -10.695 12.392 23.049 1.00 83.00 103 GLY A CA 1
ATOM 838 C C . GLY A 1 103 ? -9.613 11.704 23.892 1.00 83.00 103 GLY A C 1
ATOM 839 O O . GLY A 1 103 ? -9.621 11.834 25.113 1.00 83.00 103 GLY A O 1
ATOM 840 N N . SER A 1 104 ? -8.651 10.999 23.290 1.00 86.25 104 SER A N 1
ATOM 841 C CA . SER A 1 104 ? -7.478 10.495 24.018 1.00 86.25 104 SER A CA 1
ATOM 842 C C . SER A 1 104 ? -6.319 11.501 23.956 1.00 86.25 104 SER A C 1
ATOM 844 O O . SER A 1 104 ? -6.046 12.026 22.877 1.00 86.25 104 SER A O 1
ATOM 846 N N . PRO A 1 105 ? -5.555 11.719 25.047 1.00 89.56 105 PRO A N 1
ATOM 847 C CA . PRO A 1 105 ? -4.378 12.598 25.014 1.00 89.56 105 PRO A CA 1
ATOM 848 C C . PRO A 1 105 ? -3.304 12.127 24.016 1.00 89.56 105 PRO A C 1
ATOM 850 O O . PRO A 1 105 ? -2.570 12.937 23.460 1.00 89.56 105 PRO A O 1
ATOM 853 N N . TYR A 1 106 ? -3.261 10.825 23.716 1.00 88.06 106 TYR A N 1
ATOM 854 C CA . TYR A 1 106 ? -2.327 10.223 22.761 1.00 88.06 106 TYR A CA 1
ATOM 855 C C . TYR A 1 106 ? -2.751 10.359 21.290 1.00 88.06 106 TYR A C 1
ATOM 857 O O . TYR A 1 106 ? -2.019 9.915 20.409 1.00 88.06 106 TYR A O 1
ATOM 865 N N . HIS A 1 107 ? -3.909 10.963 21.001 1.00 89.38 107 HIS A N 1
ATOM 866 C CA . HIS A 1 107 ? -4.446 11.092 19.642 1.00 89.38 107 HIS A CA 1
ATOM 867 C C . HIS A 1 107 ? -3.438 11.703 18.662 1.00 89.38 107 HIS A C 1
ATOM 869 O O . HIS A 1 107 ? -3.149 11.113 17.624 1.00 89.38 107 HIS A O 1
ATOM 875 N N . LYS A 1 108 ? -2.853 12.851 19.024 1.00 91.56 108 LYS A N 1
ATOM 876 C CA . LYS A 1 108 ? -1.910 13.578 18.162 1.00 91.56 108 LYS A CA 1
ATOM 877 C C . LYS A 1 108 ? -0.650 12.762 17.872 1.00 91.56 108 LYS A C 1
ATOM 879 O O . LYS A 1 108 ? -0.162 12.777 16.750 1.00 91.56 108 LYS A O 1
ATOM 884 N N . PHE A 1 109 ? -0.155 12.026 18.869 1.00 92.25 109 PHE A N 1
ATOM 885 C CA . PHE A 1 109 ? 1.022 11.177 18.715 1.00 92.25 109 PHE A CA 1
ATOM 886 C C . PHE A 1 109 ? 0.741 10.000 17.776 1.00 92.25 109 PHE A C 1
ATOM 888 O O . PHE A 1 109 ? 1.481 9.792 16.821 1.00 92.25 109 PHE A O 1
ATOM 895 N N . VAL A 1 110 ? -0.357 9.270 17.997 1.00 88.50 110 VAL A N 1
ATOM 896 C CA . VAL A 1 110 ? -0.710 8.104 17.172 1.00 88.50 110 VAL A CA 1
ATOM 897 C C . VAL A 1 110 ? -0.978 8.517 15.727 1.00 88.50 110 VAL A C 1
ATOM 899 O O . VAL A 1 110 ? -0.422 7.910 14.815 1.00 88.50 110 VAL A O 1
ATOM 902 N N . VAL A 1 111 ? -1.776 9.567 15.509 1.00 90.75 111 VAL A N 1
ATOM 903 C CA . VAL A 1 111 ? -2.078 10.067 14.158 1.00 90.75 111 VAL A CA 1
ATOM 904 C C . VAL A 1 111 ? -0.824 10.616 13.480 1.00 90.75 111 VAL A C 1
ATOM 906 O O . VAL A 1 111 ? -0.624 10.352 12.301 1.00 90.75 111 VAL A O 1
ATOM 909 N N . GLY A 1 112 ? 0.049 11.313 14.213 1.00 92.44 112 GLY A N 1
ATOM 910 C CA . GLY A 1 112 ? 1.313 11.821 13.678 1.00 92.44 112 GLY A CA 1
ATOM 911 C C . GLY A 1 112 ? 2.263 10.705 13.242 1.00 92.44 112 GLY A C 1
ATOM 912 O O . GLY A 1 112 ? 2.744 10.724 12.113 1.00 92.44 112 GLY A O 1
ATOM 913 N N . VAL A 1 113 ? 2.486 9.699 14.094 1.00 90.88 113 VAL A N 1
ATOM 914 C CA . VAL A 1 113 ? 3.358 8.554 13.775 1.00 90.88 113 VAL A CA 1
ATOM 915 C C . VAL A 1 113 ? 2.788 7.730 12.619 1.00 90.88 113 VAL A C 1
ATOM 917 O O . VAL A 1 113 ? 3.515 7.398 11.687 1.00 90.88 113 VAL A O 1
ATOM 920 N N . CYS A 1 114 ? 1.485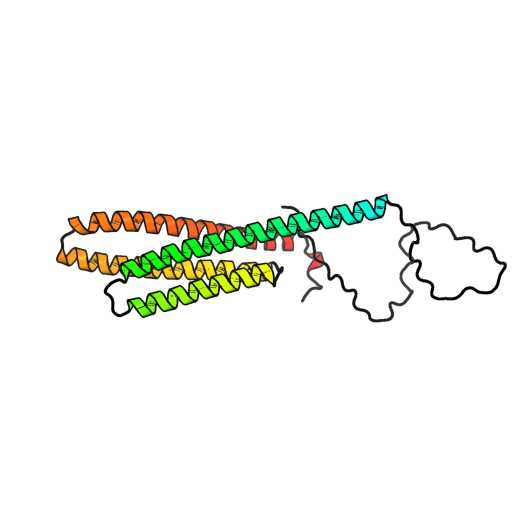 7.436 12.639 1.00 88.56 114 CYS A N 1
ATOM 921 C CA . CYS A 1 114 ? 0.837 6.693 11.559 1.00 88.56 114 CYS A CA 1
ATOM 922 C C . CYS A 1 114 ? 0.849 7.480 10.242 1.00 88.56 114 CYS A C 1
ATOM 924 O O . CYS A 1 114 ? 1.163 6.919 9.199 1.00 88.56 114 CYS A O 1
ATOM 926 N N . GLY A 1 115 ? 0.561 8.783 10.288 1.00 90.75 115 GLY A N 1
ATOM 927 C CA . GLY A 1 115 ? 0.621 9.656 9.119 1.00 90.75 115 GLY A CA 1
ATOM 928 C C . GLY A 1 115 ? 2.029 9.744 8.532 1.00 90.75 115 GLY A C 1
ATOM 929 O O . GLY A 1 115 ? 2.188 9.669 7.317 1.00 90.75 115 GLY A O 1
ATOM 930 N N . LEU A 1 116 ? 3.056 9.815 9.383 1.00 91.56 116 LEU A N 1
ATOM 931 C CA . LEU A 1 116 ? 4.452 9.801 8.949 1.00 91.56 116 LEU A CA 1
ATOM 932 C C . LEU A 1 116 ? 4.824 8.475 8.267 1.00 91.56 116 LEU A C 1
ATOM 934 O O . LEU A 1 116 ? 5.474 8.497 7.225 1.00 91.56 116 LEU A O 1
ATOM 938 N N . LEU A 1 117 ? 4.388 7.334 8.812 1.00 88.00 117 LEU A N 1
ATOM 939 C CA . LEU A 1 117 ? 4.613 6.015 8.203 1.00 88.00 117 LEU A CA 1
ATOM 940 C C . LEU A 1 117 ? 3.939 5.888 6.829 1.00 88.00 117 LEU A C 1
ATOM 942 O O . LEU A 1 117 ? 4.555 5.399 5.881 1.00 88.00 117 LEU A O 1
ATOM 946 N N . ILE A 1 118 ? 2.702 6.370 6.693 1.00 89.00 118 ILE A N 1
ATOM 947 C CA . ILE A 1 118 ? 1.976 6.372 5.412 1.00 89.00 118 ILE A CA 1
ATOM 948 C C . ILE A 1 118 ? 2.676 7.288 4.400 1.00 89.00 118 ILE A C 1
ATOM 950 O O . ILE A 1 118 ? 2.858 6.934 3.239 1.00 89.00 118 ILE A O 1
ATOM 954 N N . PHE A 1 119 ? 3.142 8.456 4.836 1.00 90.44 119 PHE A N 1
ATOM 955 C CA . PHE A 1 119 ? 3.875 9.363 3.958 1.00 90.44 119 PHE A CA 1
ATOM 956 C C . PHE A 1 119 ? 5.217 8.768 3.502 1.00 90.44 119 PHE A C 1
ATOM 958 O O . PHE A 1 119 ? 5.566 8.849 2.324 1.00 90.44 119 PHE A O 1
ATOM 965 N N . ALA A 1 120 ? 5.943 8.112 4.410 1.00 88.88 120 ALA A N 1
ATOM 966 C CA . ALA A 1 120 ? 7.200 7.440 4.098 1.00 88.88 120 ALA A CA 1
ATOM 967 C C . ALA A 1 120 ? 7.006 6.288 3.099 1.00 88.88 120 ALA A C 1
ATOM 969 O O . ALA A 1 120 ? 7.757 6.191 2.129 1.00 88.88 120 ALA A O 1
ATOM 970 N N . THR A 1 121 ? 5.980 5.453 3.290 1.00 86.62 121 THR A N 1
ATOM 971 C CA . THR A 1 121 ? 5.650 4.362 2.353 1.00 86.62 121 THR A CA 1
ATOM 972 C C . THR A 1 121 ? 5.233 4.891 0.983 1.00 86.62 121 THR A C 1
ATOM 974 O O . THR A 1 121 ? 5.653 4.332 -0.030 1.00 86.62 121 THR A O 1
ATOM 977 N N . MET A 1 122 ? 4.498 6.007 0.930 1.00 88.69 122 MET A N 1
ATOM 978 C CA . MET A 1 122 ? 4.147 6.668 -0.328 1.00 88.69 122 MET A CA 1
ATOM 979 C C . MET A 1 122 ? 5.395 7.145 -1.083 1.00 88.69 122 MET A C 1
ATOM 981 O O . MET A 1 122 ? 5.551 6.830 -2.263 1.00 88.69 122 MET A O 1
ATOM 985 N N . ILE A 1 123 ? 6.305 7.860 -0.411 1.00 89.31 123 ILE A N 1
ATOM 986 C CA . ILE A 1 123 ? 7.562 8.319 -1.024 1.00 89.31 123 ILE A CA 1
ATOM 987 C C . ILE A 1 123 ? 8.372 7.127 -1.528 1.00 89.31 123 ILE A C 1
ATOM 989 O O . ILE A 1 123 ? 8.833 7.143 -2.667 1.00 89.31 123 ILE A O 1
ATOM 993 N N . LEU A 1 124 ? 8.518 6.085 -0.709 1.00 85.94 124 LEU A N 1
ATOM 994 C CA . LEU A 1 124 ? 9.309 4.914 -1.070 1.00 85.94 124 LEU A CA 1
ATOM 995 C C . LEU A 1 124 ? 8.714 4.175 -2.278 1.00 85.94 124 LEU A C 1
ATOM 997 O O . LEU A 1 124 ? 9.460 3.773 -3.167 1.00 85.94 124 LEU A O 1
ATOM 1001 N N . GLY A 1 125 ? 7.384 4.058 -2.354 1.00 84.31 125 GLY A N 1
ATOM 1002 C CA . GLY A 1 125 ? 6.687 3.478 -3.504 1.00 84.31 125 GLY A CA 1
ATOM 1003 C C . GLY A 1 125 ? 6.899 4.277 -4.793 1.00 84.31 125 GLY A C 1
ATOM 1004 O O . GLY A 1 125 ? 7.195 3.699 -5.841 1.00 84.31 125 GLY A O 1
ATOM 1005 N N . TYR A 1 126 ? 6.833 5.609 -4.719 1.00 84.56 126 TYR A N 1
ATOM 1006 C CA . TYR A 1 126 ? 7.126 6.466 -5.870 1.00 84.56 126 TYR A CA 1
ATOM 1007 C C . TYR A 1 126 ? 8.592 6.375 -6.300 1.00 84.56 126 TYR A C 1
ATOM 1009 O O . TYR A 1 126 ? 8.868 6.198 -7.484 1.00 84.56 126 TYR A O 1
ATOM 1017 N N . VAL A 1 127 ? 9.534 6.445 -5.357 1.00 85.38 127 VAL A N 1
ATOM 1018 C CA . VAL A 1 127 ? 10.968 6.333 -5.660 1.00 85.38 127 VAL A CA 1
ATOM 1019 C C . VAL A 1 127 ? 11.285 4.975 -6.287 1.00 85.38 127 VAL A C 1
ATOM 1021 O O . VAL A 1 127 ? 11.978 4.937 -7.301 1.00 85.38 127 VAL A O 1
ATOM 1024 N N . ALA A 1 128 ? 10.733 3.879 -5.759 1.00 81.81 128 ALA A N 1
ATOM 1025 C CA . ALA A 1 128 ? 10.906 2.550 -6.342 1.00 81.81 128 ALA A CA 1
ATOM 1026 C C . ALA A 1 128 ? 10.392 2.495 -7.791 1.00 81.81 128 ALA A C 1
ATOM 10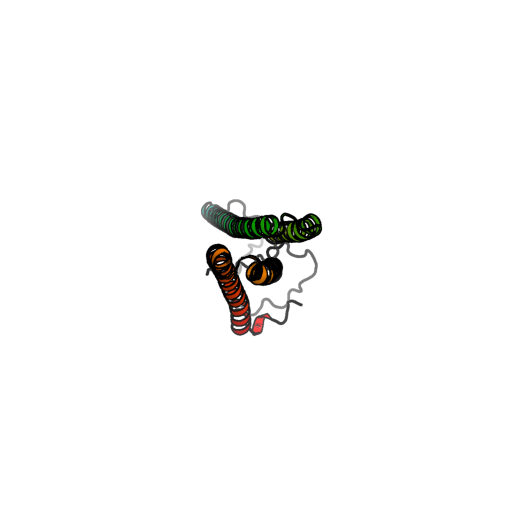28 O O . ALA A 1 128 ? 11.099 2.012 -8.669 1.00 81.81 128 ALA A O 1
ATOM 1029 N N . THR A 1 129 ? 9.219 3.076 -8.063 1.00 79.06 129 THR A N 1
ATOM 1030 C CA . THR A 1 129 ? 8.617 3.083 -9.410 1.00 79.06 129 THR A CA 1
ATOM 1031 C C . THR A 1 129 ? 9.426 3.910 -10.417 1.00 79.06 129 THR A C 1
ATOM 1033 O O . THR A 1 129 ? 9.534 3.530 -11.581 1.00 79.06 129 THR A O 1
ATOM 1036 N N . PHE A 1 130 ? 9.978 5.054 -9.996 1.00 76.19 130 PHE A N 1
ATOM 1037 C CA . PHE A 1 130 ? 10.622 6.012 -10.905 1.00 76.19 130 PHE A CA 1
ATOM 1038 C C . PHE A 1 130 ? 12.134 5.838 -11.051 1.00 76.19 130 PHE A C 1
ATOM 1040 O O . PHE A 1 130 ? 12.682 6.192 -12.093 1.00 76.19 130 PHE A O 1
ATOM 1047 N N . VAL A 1 131 ? 12.817 5.346 -10.018 1.00 75.38 131 VAL A N 1
ATOM 1048 C CA . VAL A 1 131 ? 14.287 5.351 -9.961 1.00 75.38 131 VAL A CA 1
ATOM 1049 C C . VAL A 1 131 ? 14.864 3.954 -10.161 1.00 75.38 131 VAL A C 1
ATOM 1051 O O . VAL A 1 131 ? 15.949 3.818 -10.722 1.00 75.38 131 VAL A O 1
ATOM 1054 N N . ILE A 1 132 ? 14.164 2.909 -9.713 1.00 62.25 132 ILE A N 1
ATOM 1055 C CA . ILE A 1 132 ? 14.757 1.582 -9.550 1.00 62.25 132 ILE A CA 1
ATOM 1056 C C . ILE A 1 132 ? 13.880 0.547 -10.252 1.00 62.25 132 ILE A C 1
ATOM 1058 O O . ILE A 1 132 ? 13.071 -0.136 -9.637 1.00 62.25 132 ILE A O 1
ATOM 1062 N N . ALA A 1 133 ? 14.077 0.394 -11.561 1.00 61.38 133 ALA A N 1
ATOM 1063 C CA . ALA A 1 133 ? 13.496 -0.697 -12.345 1.00 61.38 133 ALA A CA 1
ATOM 1064 C C . ALA A 1 133 ? 14.184 -2.050 -12.046 1.00 61.38 133 ALA A C 1
ATOM 1066 O O . ALA A 1 133 ? 14.567 -2.768 -12.967 1.00 61.38 133 ALA A O 1
ATOM 1067 N N . SER A 1 134 ? 14.420 -2.376 -10.770 1.00 65.69 134 SER A N 1
ATOM 1068 C CA . SER A 1 134 ? 14.936 -3.683 -10.360 1.00 65.69 134 SER A CA 1
ATOM 1069 C C . SER A 1 134 ? 13.859 -4.460 -9.608 1.00 65.69 134 SER A C 1
ATOM 1071 O O . SER A 1 134 ? 13.310 -4.002 -8.604 1.00 65.69 134 SER A O 1
ATOM 1073 N N . ASP A 1 135 ? 13.566 -5.663 -10.103 1.00 66.12 135 ASP A N 1
ATOM 1074 C CA . ASP A 1 135 ? 12.476 -6.515 -9.612 1.00 66.12 135 ASP A CA 1
ATOM 1075 C C . ASP A 1 135 ? 12.600 -6.818 -8.106 1.00 66.12 135 ASP A C 1
ATOM 1077 O O . ASP A 1 135 ? 11.608 -6.846 -7.378 1.00 66.12 135 ASP A O 1
ATOM 1081 N N . ALA A 1 136 ? 13.833 -6.931 -7.600 1.00 63.84 136 ALA A N 1
ATOM 1082 C CA . ALA A 1 136 ? 14.109 -7.189 -6.188 1.00 63.84 136 ALA A CA 1
ATOM 1083 C C . ALA A 1 136 ? 13.741 -6.015 -5.259 1.00 63.84 136 ALA A C 1
ATOM 1085 O O . ALA A 1 136 ? 13.367 -6.245 -4.107 1.00 63.84 136 ALA A O 1
ATOM 1086 N N . LEU A 1 137 ? 13.820 -4.763 -5.731 1.00 68.31 137 LEU A N 1
ATOM 1087 C CA . LEU A 1 137 ? 13.457 -3.600 -4.913 1.00 68.31 137 LEU A CA 1
ATOM 1088 C C . LEU A 1 137 ? 11.969 -3.261 -4.970 1.00 68.31 137 LEU A C 1
ATOM 1090 O O . LEU A 1 137 ? 11.504 -2.525 -4.101 1.00 68.31 137 LEU A O 1
ATOM 1094 N N . LEU A 1 138 ? 11.206 -3.835 -5.906 1.00 69.75 138 LEU A N 1
ATOM 1095 C CA . LEU A 1 138 ? 9.749 -3.693 -5.932 1.00 69.75 138 LEU A CA 1
ATOM 1096 C C . LEU A 1 138 ? 9.090 -4.398 -4.739 1.00 69.75 138 LEU A C 1
ATOM 1098 O O . LEU A 1 138 ? 8.087 -3.914 -4.229 1.00 69.75 138 LEU A O 1
ATOM 1102 N N . ALA A 1 139 ? 9.667 -5.481 -4.209 1.00 73.00 139 ALA A N 1
ATOM 1103 C CA . ALA A 1 139 ? 9.107 -6.188 -3.052 1.00 73.00 139 ALA A CA 1
ATOM 1104 C C . ALA A 1 139 ? 9.159 -5.375 -1.738 1.00 73.00 139 ALA A C 1
ATOM 1106 O O . ALA A 1 139 ? 8.316 -5.550 -0.849 1.00 73.00 139 ALA A O 1
ATOM 1107 N N . ALA A 1 140 ? 10.131 -4.469 -1.603 1.00 79.19 140 ALA A N 1
ATOM 1108 C CA . ALA A 1 140 ? 10.321 -3.649 -0.409 1.00 79.19 140 ALA A CA 1
ATOM 1109 C C . ALA A 1 140 ? 9.136 -2.696 -0.115 1.00 79.19 140 ALA A C 1
ATOM 1111 O O . ALA A 1 140 ? 8.590 -2.768 0.987 1.00 79.19 140 ALA A O 1
ATOM 1112 N N . PRO A 1 141 ? 8.657 -1.849 -1.051 1.00 76.38 141 PRO A N 1
ATOM 1113 C CA . PRO A 1 141 ? 7.509 -0.979 -0.800 1.00 76.38 141 PRO A CA 1
ATOM 1114 C C . PRO A 1 141 ? 6.219 -1.769 -0.549 1.00 76.38 141 PRO A C 1
ATOM 1116 O O . PRO A 1 141 ? 5.455 -1.395 0.340 1.00 76.38 141 PRO A O 1
ATOM 1119 N N . TYR A 1 142 ? 5.994 -2.890 -1.245 1.00 78.56 142 TYR A N 1
ATOM 1120 C CA . TYR A 1 142 ? 4.810 -3.729 -1.018 1.00 78.56 142 TYR A CA 1
ATOM 1121 C C . TYR A 1 142 ? 4.815 -4.395 0.367 1.00 78.56 142 TYR A C 1
ATOM 1123 O O . TYR A 1 142 ? 3.790 -4.413 1.050 1.00 78.56 142 TYR A O 1
ATOM 1131 N N . SER A 1 143 ? 5.962 -4.908 0.822 1.00 82.25 143 SER A N 1
ATOM 1132 C CA . SER A 1 143 ? 6.085 -5.490 2.168 1.00 82.25 143 SER A CA 1
ATOM 1133 C C . SER A 1 143 ? 5.953 -4.436 3.272 1.00 82.25 143 SER A C 1
ATOM 1135 O O . SER A 1 143 ? 5.284 -4.682 4.278 1.00 82.25 143 SER A O 1
ATOM 1137 N N . MET A 1 144 ? 6.504 -3.237 3.067 1.00 82.12 144 MET A N 1
ATOM 1138 C CA . MET A 1 144 ? 6.368 -2.120 4.004 1.00 82.12 144 MET A CA 1
ATOM 1139 C C . MET A 1 144 ? 4.923 -1.606 4.086 1.00 82.12 144 MET A C 1
ATOM 1141 O O . MET A 1 144 ? 4.424 -1.347 5.186 1.00 82.12 144 MET A O 1
ATOM 1145 N N . ALA A 1 145 ? 4.226 -1.513 2.950 1.00 81.25 145 ALA A N 1
ATOM 1146 C CA . ALA A 1 145 ? 2.804 -1.183 2.898 1.00 81.25 145 ALA A CA 1
ATOM 1147 C C . ALA A 1 145 ? 1.961 -2.233 3.638 1.00 81.25 145 ALA A C 1
ATOM 1149 O O . ALA A 1 145 ? 1.105 -1.881 4.451 1.00 81.25 145 ALA A O 1
ATOM 1150 N N . LEU A 1 146 ? 2.242 -3.523 3.430 1.00 83.94 146 LEU A N 1
ATOM 1151 C CA . LEU A 1 146 ? 1.555 -4.609 4.128 1.00 83.94 146 LEU A CA 1
ATOM 1152 C C . LEU A 1 146 ? 1.801 -4.559 5.645 1.00 83.94 146 LEU A C 1
ATOM 1154 O O . LEU A 1 146 ? 0.850 -4.641 6.422 1.00 83.94 146 LEU A O 1
ATOM 1158 N N . ALA A 1 147 ? 3.047 -4.358 6.077 1.00 85.69 147 ALA A N 1
ATOM 1159 C CA . ALA A 1 147 ? 3.388 -4.225 7.493 1.00 85.69 147 ALA A CA 1
ATOM 1160 C C . ALA A 1 147 ? 2.672 -3.031 8.146 1.00 85.69 147 ALA A C 1
ATOM 1162 O O . ALA A 1 147 ? 2.098 -3.162 9.229 1.00 85.69 147 ALA A O 1
ATOM 1163 N N . THR A 1 148 ? 2.648 -1.883 7.466 1.00 82.50 148 THR A N 1
ATOM 1164 C CA . THR A 1 148 ? 1.967 -0.671 7.949 1.00 82.50 148 THR A CA 1
ATOM 1165 C C . THR A 1 148 ? 0.464 -0.908 8.094 1.00 82.50 148 THR A C 1
ATOM 1167 O O . THR A 1 148 ? -0.117 -0.571 9.128 1.00 82.50 148 THR A O 1
ATOM 1170 N N . ASN A 1 149 ? -0.148 -1.578 7.114 1.00 84.00 149 ASN A N 1
ATOM 1171 C CA . ASN A 1 149 ? -1.557 -1.961 7.145 1.00 84.00 149 ASN A CA 1
ATOM 1172 C C . ASN A 1 149 ? -1.884 -2.909 8.308 1.00 84.00 149 ASN A C 1
ATOM 1174 O O . ASN A 1 149 ? -2.861 -2.689 9.026 1.00 84.00 149 ASN A O 1
ATOM 1178 N N . PHE A 1 150 ? -1.040 -3.912 8.565 1.00 85.69 150 PHE A N 1
ATOM 1179 C CA . PHE A 1 150 ? -1.202 -4.812 9.712 1.00 85.69 150 PHE A CA 1
ATOM 1180 C C . PHE A 1 150 ? -1.105 -4.082 11.055 1.00 85.69 150 PHE A C 1
ATOM 1182 O O . PHE A 1 150 ? -1.919 -4.326 11.950 1.00 85.69 150 PHE A O 1
ATOM 1189 N N . ILE A 1 151 ? -0.137 -3.173 11.202 1.00 85.56 151 ILE A N 1
ATOM 1190 C CA . ILE A 1 151 ? 0.040 -2.383 12.427 1.00 85.56 151 ILE A CA 1
ATOM 1191 C C . ILE A 1 151 ? -1.182 -1.488 12.656 1.00 85.56 151 ILE A C 1
ATOM 1193 O O . ILE A 1 151 ? -1.736 -1.479 13.757 1.00 85.56 151 ILE A O 1
ATOM 1197 N N . LEU A 1 152 ? -1.643 -0.776 11.625 1.00 81.81 152 LEU A N 1
ATOM 1198 C CA . LEU A 1 152 ? -2.831 0.079 11.696 1.00 81.81 152 LEU A CA 1
ATOM 1199 C C . LEU A 1 152 ? -4.087 -0.717 12.055 1.00 81.81 152 LEU A C 1
ATOM 1201 O O . LEU A 1 152 ? -4.849 -0.300 12.935 1.00 81.81 152 LEU A O 1
ATOM 1205 N N . LEU A 1 153 ? -4.282 -1.873 11.421 1.00 85.50 153 LEU A N 1
ATOM 1206 C CA . LEU A 1 153 ? -5.404 -2.763 11.698 1.00 85.50 153 LEU A CA 1
ATOM 1207 C C . LEU A 1 153 ? -5.366 -3.258 13.149 1.00 85.50 153 LEU A C 1
ATOM 1209 O O . LEU A 1 153 ? -6.362 -3.139 13.865 1.00 85.50 153 LEU A O 1
ATOM 1213 N N . GLY A 1 154 ? -4.209 -3.732 13.616 1.00 85.81 154 GLY A N 1
ATOM 1214 C CA . GLY A 1 154 ? -4.021 -4.214 14.984 1.00 85.81 154 GLY A CA 1
ATOM 1215 C C . GLY A 1 154 ? -4.233 -3.124 16.039 1.00 85.81 154 GLY A C 1
ATOM 1216 O O . GLY A 1 154 ? -4.933 -3.348 17.031 1.00 85.81 154 GLY A O 1
ATOM 1217 N N . LEU A 1 155 ? -3.693 -1.921 15.815 1.00 83.94 155 LEU A N 1
ATOM 1218 C CA . LEU A 1 155 ? -3.893 -0.769 16.703 1.00 83.94 155 LEU A CA 1
ATOM 1219 C C . LEU A 1 155 ? -5.369 -0.370 16.786 1.00 83.94 155 LEU A C 1
ATOM 1221 O O . LEU A 1 155 ? -5.878 -0.081 17.875 1.00 83.94 155 LEU A O 1
ATOM 1225 N N . THR A 1 156 ? -6.062 -0.391 15.650 1.00 81.56 156 THR A N 1
ATOM 1226 C CA . THR A 1 156 ? -7.483 -0.050 15.554 1.00 81.56 156 THR A CA 1
ATOM 1227 C C . THR A 1 156 ? -8.339 -1.098 16.268 1.00 81.56 156 THR A C 1
ATOM 1229 O O . THR A 1 156 ? -9.082 -0.756 17.192 1.00 81.56 156 THR A O 1
ATOM 1232 N N . ALA A 1 157 ? -8.165 -2.379 15.934 1.00 84.25 157 ALA A N 1
ATOM 1233 C CA . ALA A 1 157 ? -8.885 -3.497 16.543 1.00 84.25 157 ALA A CA 1
ATOM 1234 C C . ALA A 1 157 ? -8.643 -3.588 18.059 1.00 84.25 157 ALA A C 1
ATOM 1236 O O . ALA A 1 157 ? -9.586 -3.711 18.845 1.00 84.25 157 ALA A O 1
ATOM 1237 N N . GLY A 1 158 ? -7.390 -3.440 18.501 1.00 85.94 158 GLY A N 1
ATOM 1238 C CA . GLY A 1 158 ? -7.037 -3.463 19.920 1.00 85.94 158 GLY A CA 1
ATOM 1239 C C . GLY A 1 158 ? -7.683 -2.323 20.714 1.00 85.94 158 GLY A C 1
ATOM 1240 O O . GLY A 1 158 ? -8.124 -2.520 21.854 1.00 85.94 158 GLY A O 1
ATOM 1241 N N . ARG A 1 159 ? -7.789 -1.124 20.124 1.00 82.56 159 ARG A N 1
ATOM 1242 C CA . ARG A 1 159 ? -8.443 0.023 20.771 1.00 82.56 159 ARG A CA 1
ATOM 1243 C C . ARG A 1 159 ? -9.953 -0.164 20.856 1.00 82.56 159 ARG A C 1
ATOM 1245 O O . ARG A 1 159 ? -10.517 0.072 21.929 1.00 82.56 159 ARG A O 1
ATOM 1252 N N . ILE A 1 160 ? -10.569 -0.627 19.770 1.00 82.19 160 ILE A N 1
ATOM 1253 C CA . ILE A 1 160 ? -11.993 -0.979 19.711 1.00 82.19 160 ILE A CA 1
ATOM 1254 C C . ILE A 1 160 ? -12.316 -2.001 20.796 1.00 82.19 160 ILE A C 1
ATOM 1256 O O . ILE A 1 160 ? -13.229 -1.782 21.586 1.00 82.19 160 ILE A O 1
ATOM 1260 N N . TRP A 1 161 ? -11.516 -3.059 20.921 1.00 84.12 161 TRP A N 1
ATOM 1261 C CA . TRP A 1 161 ? -11.742 -4.095 21.924 1.00 84.12 161 TRP A CA 1
ATOM 1262 C C . TRP A 1 161 ? -11.697 -3.556 23.360 1.00 84.12 161 TRP A C 1
ATOM 1264 O O . TRP A 1 161 ? -12.558 -3.882 24.183 1.00 84.12 161 TRP A O 1
ATOM 1274 N N . ARG A 1 162 ? -10.733 -2.675 23.670 1.00 84.75 162 ARG A N 1
ATOM 1275 C CA . ARG A 1 162 ? -10.653 -2.023 24.991 1.00 84.75 162 ARG A CA 1
ATOM 1276 C C . ARG A 1 162 ? -11.859 -1.124 25.260 1.00 84.75 162 ARG A C 1
ATOM 1278 O O . ARG A 1 162 ? -12.409 -1.166 26.359 1.00 84.75 162 ARG A O 1
ATOM 1285 N N . LYS A 1 163 ? -12.272 -0.322 24.275 1.00 81.75 163 LYS A N 1
ATOM 1286 C CA . LYS A 1 163 ? -13.430 0.574 24.400 1.00 81.75 163 LYS A CA 1
ATOM 1287 C C . LYS A 1 163 ? -14.743 -0.202 24.504 1.00 81.75 163 LYS A C 1
ATOM 1289 O O . LYS A 1 163 ? -15.563 0.144 25.346 1.00 81.75 163 LYS A O 1
ATOM 1294 N N . GLY A 1 164 ? -14.891 -1.291 23.753 1.00 80.31 164 GLY A N 1
ATOM 1295 C CA . GLY A 1 164 ? -16.028 -2.205 23.843 1.00 80.31 164 GLY A CA 1
ATOM 1296 C C . GLY A 1 164 ? -16.155 -2.834 25.230 1.00 80.31 164 GLY A C 1
ATOM 1297 O O . GLY A 1 164 ? -17.243 -2.828 25.802 1.00 80.31 164 GLY A O 1
ATOM 1298 N N . ARG A 1 165 ? -15.040 -3.275 25.834 1.00 83.38 165 ARG A N 1
ATOM 1299 C CA . ARG A 1 165 ? -15.051 -3.781 27.219 1.00 83.38 165 ARG A CA 1
ATOM 1300 C C . ARG A 1 165 ? -15.468 -2.724 28.240 1.00 83.38 165 ARG A C 1
ATOM 1302 O O . ARG A 1 165 ? -16.228 -3.038 29.146 1.00 83.38 165 ARG A O 1
ATOM 1309 N N . GLN A 1 166 ? -14.999 -1.486 28.100 1.00 84.69 166 GLN A N 1
ATOM 1310 C CA . GLN A 1 166 ? -15.378 -0.398 29.011 1.00 84.69 166 GLN A CA 1
ATOM 1311 C C . GLN A 1 166 ? -16.854 -0.006 28.853 1.00 84.69 166 GLN A C 1
ATOM 1313 O O . GLN A 1 166 ? -17.548 0.182 29.848 1.00 84.69 166 GLN A O 1
ATOM 1318 N N . ALA A 1 167 ? -17.351 0.071 27.617 1.00 80.69 167 ALA A N 1
ATOM 1319 C CA . ALA A 1 167 ? -18.745 0.403 27.334 1.00 80.69 167 ALA A CA 1
ATOM 1320 C C . ALA A 1 167 ? -19.715 -0.678 27.836 1.00 80.69 167 ALA A C 1
ATOM 1322 O O . ALA A 1 167 ? -20.771 -0.340 28.366 1.00 80.69 167 ALA A O 1
ATOM 1323 N N . ALA A 1 168 ? -19.336 -1.958 27.738 1.00 82.31 168 ALA A N 1
ATOM 1324 C CA . ALA A 1 168 ? -20.139 -3.075 28.234 1.00 82.31 168 ALA A CA 1
ATOM 1325 C C . ALA A 1 168 ? -20.391 -3.005 29.750 1.00 82.31 168 ALA A C 1
ATOM 1327 O O . ALA A 1 168 ? -21.453 -3.416 30.207 1.00 82.31 168 ALA A O 1
ATOM 1328 N N . VAL A 1 169 ? -19.443 -2.449 30.515 1.00 86.81 169 VAL A N 1
ATOM 1329 C CA . VAL A 1 169 ? -19.583 -2.266 31.969 1.00 86.81 169 VAL A CA 1
ATOM 1330 C C . VAL A 1 169 ? -20.541 -1.118 32.311 1.00 86.81 169 VAL A C 1
ATOM 1332 O O . VAL A 1 169 ? -21.223 -1.190 33.325 1.00 86.81 169 VAL A O 1
ATOM 1335 N N . VAL A 1 170 ? -20.613 -0.068 31.482 1.00 86.12 170 VAL A N 1
ATOM 1336 C CA . VAL A 1 170 ? -21.337 1.175 31.816 1.00 86.12 170 VAL A CA 1
ATOM 1337 C C . VAL A 1 170 ? -22.742 1.248 31.205 1.00 86.12 170 VAL A C 1
ATOM 1339 O O . VAL A 1 170 ? -23.664 1.698 31.876 1.00 86.12 170 VAL A O 1
ATOM 1342 N N . LEU A 1 171 ? -22.925 0.840 29.944 1.00 78.75 171 LEU A N 1
ATOM 1343 C CA . LEU A 1 171 ? -24.174 1.067 29.190 1.00 78.75 171 LEU A CA 1
ATOM 1344 C C . LEU A 1 171 ? -25.068 -0.176 29.037 1.00 78.75 171 LEU A C 1
ATOM 1346 O O . LEU A 1 171 ? -26.155 -0.080 28.467 1.00 78.75 171 LEU A O 1
ATOM 1350 N N . GLY A 1 172 ? -24.625 -1.343 29.510 1.00 76.88 172 GLY A N 1
ATOM 1351 C CA . GLY A 1 172 ? -25.271 -2.616 29.183 1.00 76.88 172 GLY A CA 1
ATOM 1352 C C . GLY A 1 172 ? -25.076 -3.012 27.709 1.00 76.88 172 GLY A C 1
ATOM 1353 O O . GLY A 1 172 ? -24.679 -2.214 26.858 1.00 76.88 172 GLY A O 1
ATOM 1354 N N . SER A 1 173 ? -25.319 -4.282 27.384 1.00 73.44 173 SER A N 1
ATOM 1355 C CA . SER A 1 173 ? -24.932 -4.902 26.101 1.00 73.44 173 SER A CA 1
ATOM 1356 C C . SER A 1 173 ? -25.588 -4.299 24.845 1.00 73.44 173 SER A C 1
ATOM 1358 O O . SER A 1 173 ? -25.055 -4.453 23.747 1.00 73.44 173 SER A O 1
ATOM 1360 N N . SER A 1 174 ? -26.708 -3.586 24.990 1.00 72.50 174 SER A N 1
ATOM 1361 C CA . SER A 1 174 ? -27.561 -3.132 23.880 1.00 72.50 174 SER A CA 1
ATOM 1362 C C . SER A 1 174 ? -26.947 -2.006 23.026 1.00 72.50 174 SER A C 1
ATOM 1364 O O . SER A 1 174 ? -26.937 -2.090 21.796 1.00 72.50 174 SER A O 1
ATOM 1366 N N . ALA A 1 175 ? -26.366 -0.967 23.641 1.00 65.75 175 ALA A N 1
ATOM 1367 C CA . ALA A 1 175 ? -25.829 0.181 22.895 1.00 65.75 175 ALA A CA 1
ATOM 1368 C C . ALA A 1 175 ? -24.501 -0.133 22.175 1.00 65.75 175 ALA A C 1
ATOM 1370 O O . ALA A 1 175 ? -24.211 0.435 21.121 1.00 65.75 175 ALA A O 1
ATOM 1371 N N . GLY A 1 176 ? -23.708 -1.069 22.710 1.00 68.75 176 GLY A N 1
ATOM 1372 C CA . GLY A 1 176 ? -22.442 -1.489 22.102 1.00 68.75 176 GLY A CA 1
ATOM 1373 C C . GLY A 1 176 ? -22.612 -2.282 20.802 1.00 68.75 176 GLY A C 1
ATOM 1374 O O . GLY A 1 176 ? -21.723 -2.263 19.952 1.00 68.75 176 GLY A O 1
ATOM 1375 N N . GLN A 1 177 ? -23.760 -2.939 20.610 1.00 74.75 177 GLN A N 1
ATOM 1376 C CA . GLN A 1 177 ? -23.967 -3.873 19.503 1.00 74.75 177 GLN A CA 1
ATOM 1377 C C . GLN A 1 177 ? -23.955 -3.179 18.133 1.00 74.75 177 GLN A C 1
ATOM 1379 O O . GLN A 1 177 ? -23.273 -3.639 17.223 1.00 74.75 177 GLN A O 1
ATOM 1384 N N . ARG A 1 178 ? -24.619 -2.021 17.998 1.00 77.12 178 ARG A N 1
ATOM 1385 C CA . ARG A 1 178 ? -24.681 -1.280 16.721 1.00 77.12 178 ARG A CA 1
ATOM 1386 C C . ARG A 1 178 ? -23.328 -0.705 16.301 1.00 77.12 178 ARG A C 1
ATOM 1388 O O . ARG A 1 178 ? -23.012 -0.677 15.117 1.00 77.12 178 ARG A O 1
ATOM 1395 N N . TYR A 1 179 ? -22.529 -0.255 17.268 1.00 71.19 179 TYR A N 1
ATOM 1396 C CA . TYR A 1 179 ? -21.187 0.263 17.001 1.00 71.19 179 TYR A CA 1
ATOM 1397 C C . TYR A 1 179 ? -20.233 -0.858 16.567 1.00 71.19 179 TYR A C 1
ATOM 1399 O O . TYR A 1 179 ? -19.454 -0.679 15.631 1.00 71.19 179 TYR A O 1
ATOM 1407 N N . ASN A 1 180 ? -20.348 -2.033 17.193 1.00 75.25 180 ASN A N 1
ATOM 1408 C CA . ASN A 1 180 ? -19.551 -3.199 16.830 1.00 75.25 180 ASN A CA 1
ATOM 1409 C C . ASN A 1 180 ? -19.857 -3.693 15.411 1.00 75.25 180 ASN A C 1
ATOM 1411 O O . ASN A 1 180 ? -18.912 -3.984 14.692 1.00 75.25 180 ASN A O 1
ATOM 1415 N N . THR A 1 181 ? -21.119 -3.701 14.967 1.00 81.81 181 THR A N 1
ATOM 1416 C CA . THR A 1 181 ? -21.473 -4.142 13.602 1.00 81.81 181 THR A CA 1
ATOM 1417 C C . THR A 1 181 ? -20.829 -3.274 12.517 1.00 81.81 181 THR A C 1
ATOM 1419 O O . THR A 1 181 ? -20.248 -3.795 11.570 1.00 81.81 181 THR A O 1
ATOM 1422 N N . THR A 1 182 ? -20.867 -1.943 12.653 1.00 76.62 182 THR A N 1
ATOM 1423 C CA . THR A 1 182 ? -20.218 -1.052 11.671 1.00 76.62 182 THR A CA 1
ATOM 1424 C C . THR A 1 182 ? -18.705 -1.255 11.649 1.00 76.62 182 THR A C 1
ATOM 1426 O O . THR A 1 182 ? -18.085 -1.234 10.586 1.00 76.62 182 THR A O 1
ATOM 1429 N N . LEU A 1 183 ? -18.099 -1.460 12.819 1.00 75.38 183 LEU A N 1
ATOM 1430 C CA . LEU A 1 183 ? -16.665 -1.707 12.929 1.00 75.38 183 LEU A CA 1
ATOM 1431 C C . LEU A 1 183 ? -16.251 -3.080 12.406 1.00 75.38 183 LEU A C 1
ATOM 1433 O O . LEU A 1 183 ? -15.161 -3.202 11.855 1.00 75.38 183 LEU A O 1
ATOM 1437 N N . GLU A 1 184 ? -17.104 -4.085 12.553 1.00 82.19 184 GLU A N 1
ATOM 1438 C CA . GLU A 1 184 ? -16.893 -5.435 12.044 1.00 82.19 184 GLU A CA 1
ATOM 1439 C C . GLU A 1 184 ? -16.835 -5.438 10.517 1.00 82.19 184 GLU A C 1
ATOM 1441 O O . GLU A 1 184 ? -15.824 -5.861 9.966 1.00 82.19 184 GLU A O 1
ATOM 1446 N N . ILE A 1 185 ? -17.824 -4.832 9.848 1.00 84.56 185 ILE A N 1
ATOM 1447 C CA . ILE A 1 185 ? -17.851 -4.690 8.378 1.00 84.56 185 ILE A CA 1
ATOM 1448 C C . ILE A 1 185 ? -16.587 -3.977 7.877 1.00 84.56 185 ILE A C 1
ATOM 1450 O O . ILE A 1 185 ? -15.954 -4.358 6.891 1.00 84.56 185 ILE A O 1
ATOM 1454 N N . VAL A 1 186 ? -16.193 -2.920 8.584 1.00 76.25 186 VAL A N 1
ATOM 1455 C CA . VAL A 1 186 ? -14.978 -2.161 8.294 1.00 76.25 186 VAL A CA 1
ATOM 1456 C C . VAL A 1 186 ? -13.728 -3.030 8.441 1.00 76.25 186 VAL A C 1
ATOM 1458 O O . VAL A 1 186 ? -12.876 -3.017 7.552 1.00 76.25 186 VAL A O 1
ATOM 1461 N N . CYS A 1 187 ? -13.618 -3.786 9.530 1.00 78.19 187 CYS A N 1
ATOM 1462 C CA . CYS A 1 187 ? -12.475 -4.649 9.803 1.00 78.19 187 CYS A CA 1
ATOM 1463 C C . CYS A 1 187 ? -12.380 -5.785 8.777 1.00 78.19 187 CYS A C 1
ATOM 1465 O O . CYS A 1 187 ? -11.299 -6.055 8.257 1.00 78.19 187 CYS A O 1
ATOM 1467 N N . GLU A 1 188 ? -13.517 -6.383 8.426 1.00 82.88 188 GLU A N 1
ATOM 1468 C CA . GLU A 1 188 ? -13.629 -7.432 7.416 1.00 82.88 188 GLU A CA 1
ATOM 1469 C C . GLU A 1 188 ? -13.147 -6.932 6.047 1.00 82.88 188 GLU A C 1
ATOM 1471 O O . GLU A 1 188 ? -12.299 -7.566 5.417 1.00 82.88 188 GLU A O 1
ATOM 1476 N N . SER A 1 189 ? -13.575 -5.734 5.632 1.00 83.56 189 SER A N 1
ATOM 1477 C CA . SER A 1 189 ? -13.133 -5.136 4.363 1.00 83.56 189 SER A CA 1
ATOM 1478 C C . SER A 1 189 ? -11.621 -4.861 4.315 1.00 83.56 189 SER A C 1
ATOM 1480 O O . SER A 1 189 ? -10.978 -5.081 3.288 1.00 83.56 189 SER A O 1
ATOM 1482 N N . SER A 1 190 ? -11.023 -4.431 5.431 1.00 78.50 190 SER A N 1
ATOM 1483 C CA . SER A 1 190 ? -9.578 -4.189 5.522 1.00 78.50 190 SER A CA 1
ATOM 1484 C C . SER A 1 190 ? -8.771 -5.487 5.597 1.00 78.50 190 SER A C 1
ATOM 1486 O O . SER A 1 190 ? -7.680 -5.559 5.032 1.00 78.50 190 SER A O 1
ATOM 1488 N N . LEU A 1 191 ? -9.310 -6.530 6.232 1.00 81.88 191 LEU A N 1
ATOM 1489 C CA . LEU A 1 191 ? -8.701 -7.859 6.250 1.00 81.88 191 LEU A CA 1
ATOM 1490 C C . LEU A 1 191 ? -8.653 -8.460 4.839 1.00 81.88 191 LEU A C 1
ATOM 1492 O O . LEU A 1 191 ? -7.621 -8.994 4.438 1.00 81.88 191 LEU A O 1
ATOM 1496 N N . LEU A 1 192 ? -9.737 -8.326 4.068 1.00 85.19 192 LEU A N 1
ATOM 1497 C CA . LEU A 1 192 ? -9.782 -8.780 2.677 1.00 85.19 192 LEU A CA 1
ATOM 1498 C C . LEU A 1 192 ? -8.701 -8.106 1.828 1.00 85.19 192 LEU A C 1
ATOM 1500 O O . LEU A 1 192 ? -8.017 -8.788 1.068 1.00 85.19 192 LEU A O 1
ATOM 1504 N N . TYR A 1 193 ? -8.490 -6.798 2.001 1.00 81.12 193 TYR A N 1
ATOM 1505 C CA . TYR A 1 193 ? -7.407 -6.090 1.316 1.00 81.12 193 TYR A CA 1
ATOM 1506 C C . TYR A 1 193 ? -6.033 -6.684 1.651 1.00 81.12 193 TYR A C 1
ATOM 1508 O O . TYR A 1 193 ? -5.262 -7.017 0.751 1.00 81.12 193 TYR A O 1
ATOM 1516 N N . VAL A 1 194 ? -5.752 -6.892 2.940 1.00 82.56 194 VAL A N 1
ATOM 1517 C CA . VAL A 1 194 ? -4.490 -7.490 3.399 1.00 82.56 194 VAL A CA 1
ATOM 1518 C C . VAL A 1 194 ? -4.289 -8.894 2.821 1.00 82.56 194 VAL A C 1
ATOM 1520 O O . VAL A 1 194 ? -3.190 -9.208 2.365 1.00 82.56 194 VAL A O 1
ATOM 1523 N N . ILE A 1 195 ? -5.339 -9.719 2.778 1.00 86.75 195 ILE A N 1
ATOM 1524 C CA . ILE A 1 195 ? -5.292 -11.063 2.182 1.00 86.75 195 ILE A CA 1
ATOM 1525 C C . ILE A 1 195 ? -4.956 -10.981 0.689 1.00 86.75 195 ILE A C 1
ATOM 1527 O O . ILE A 1 195 ? -4.085 -11.712 0.219 1.00 86.75 195 ILE A O 1
ATOM 1531 N N . VAL A 1 196 ? -5.600 -10.079 -0.055 1.00 86.31 196 VAL A N 1
ATOM 1532 C CA . VAL A 1 196 ? -5.346 -9.904 -1.494 1.00 86.31 196 VAL A CA 1
ATOM 1533 C C . VAL A 1 196 ? -3.898 -9.478 -1.750 1.00 86.31 196 VAL A C 1
ATOM 1535 O O . VAL A 1 196 ? -3.226 -10.081 -2.587 1.00 86.31 196 VAL A O 1
ATOM 1538 N N . VAL A 1 197 ? -3.384 -8.497 -1.002 1.00 79.75 197 VAL A N 1
ATOM 1539 C CA . VAL A 1 197 ? -1.984 -8.046 -1.123 1.00 79.75 197 VAL A CA 1
ATOM 1540 C C . VAL A 1 197 ? -1.006 -9.160 -0.736 1.00 79.75 197 VAL A C 1
ATOM 1542 O O . VAL A 1 197 ? 0.026 -9.338 -1.383 1.00 79.75 197 VAL A O 1
ATOM 1545 N N . PHE A 1 198 ? -1.336 -9.960 0.276 1.00 84.25 198 PHE A N 1
ATOM 1546 C CA . PHE A 1 198 ? -0.519 -11.095 0.697 1.00 84.25 198 PHE A CA 1
ATOM 1547 C C . PHE A 1 198 ? -0.435 -12.188 -0.381 1.00 84.25 198 PHE A C 1
ATOM 1549 O O . PHE A 1 198 ? 0.658 -12.649 -0.715 1.00 84.25 198 PHE A O 1
ATOM 1556 N N . VAL A 1 199 ? -1.568 -12.558 -0.987 1.00 88.88 199 VAL A N 1
ATOM 1557 C CA . VAL A 1 199 ? -1.615 -13.503 -2.118 1.00 88.88 199 VAL A CA 1
ATOM 1558 C C . VAL A 1 199 ? -0.839 -12.960 -3.320 1.00 88.88 199 VAL A C 1
ATOM 1560 O O . VAL A 1 199 ? -0.125 -13.712 -3.991 1.00 88.88 199 VAL A O 1
ATOM 1563 N N . TYR A 1 200 ? -0.930 -11.654 -3.575 1.00 83.00 200 TYR A N 1
ATOM 1564 C CA . TYR A 1 200 ? -0.166 -10.997 -4.632 1.00 83.00 200 TYR A CA 1
ATOM 1565 C C . TYR A 1 200 ? 1.347 -11.092 -4.393 1.00 83.00 200 TYR A C 1
ATOM 1567 O O . TYR A 1 200 ? 2.079 -11.503 -5.293 1.00 83.00 200 TYR A O 1
ATOM 1575 N N . LEU A 1 201 ? 1.817 -10.820 -3.171 1.00 82.19 201 LEU A N 1
ATOM 1576 C CA . LEU A 1 201 ? 3.230 -10.984 -2.811 1.00 82.19 201 LEU A CA 1
ATOM 1577 C C . LEU A 1 201 ? 3.706 -12.427 -2.999 1.00 82.19 201 LEU A C 1
ATOM 1579 O O . LEU A 1 201 ? 4.746 -12.647 -3.616 1.00 82.19 201 LEU A O 1
ATOM 1583 N N . ILE A 1 202 ? 2.939 -13.418 -2.533 1.00 88.19 202 ILE A N 1
ATOM 1584 C CA . ILE A 1 202 ? 3.267 -14.838 -2.748 1.00 88.19 202 ILE A CA 1
ATOM 1585 C C . ILE A 1 202 ? 3.375 -15.147 -4.245 1.00 88.19 202 ILE A C 1
ATOM 1587 O O . ILE A 1 202 ? 4.277 -15.869 -4.671 1.00 88.19 202 ILE A O 1
ATOM 1591 N N . SER A 1 203 ? 2.481 -14.585 -5.055 1.00 86.88 203 SER A N 1
ATOM 1592 C CA . SER A 1 203 ? 2.500 -14.778 -6.506 1.00 86.88 203 SER A CA 1
ATOM 1593 C C . SER A 1 203 ? 3.785 -14.230 -7.137 1.00 86.88 203 SER A C 1
ATOM 1595 O O . SER A 1 203 ? 4.360 -14.898 -7.989 1.00 86.88 203 SER A O 1
ATOM 1597 N N . ILE A 1 204 ? 4.282 -13.075 -6.683 1.00 81.44 204 ILE A N 1
ATOM 1598 C CA . ILE A 1 204 ? 5.565 -12.518 -7.146 1.00 81.44 204 ILE A CA 1
ATOM 1599 C C . ILE A 1 204 ? 6.724 -13.449 -6.763 1.00 81.44 204 ILE A C 1
ATOM 1601 O O . ILE A 1 204 ? 7.438 -13.938 -7.636 1.00 81.44 204 ILE A O 1
ATOM 1605 N N . TYR A 1 205 ? 6.852 -13.793 -5.478 1.00 83.56 205 TYR A N 1
ATOM 1606 C CA . TYR A 1 205 ? 7.956 -14.636 -5.000 1.00 83.56 205 TYR A CA 1
ATOM 1607 C C . TYR A 1 205 ? 7.978 -16.030 -5.640 1.00 83.56 205 TYR A C 1
ATOM 1609 O O . TYR A 1 205 ? 9.041 -16.595 -5.906 1.00 83.56 205 TYR A O 1
ATOM 1617 N N . THR A 1 206 ? 6.803 -16.611 -5.895 1.00 87.75 206 THR A N 1
ATOM 1618 C CA . THR A 1 206 ? 6.713 -17.920 -6.555 1.00 87.75 206 THR A CA 1
ATOM 1619 C C . THR A 1 206 ? 7.138 -17.857 -8.019 1.00 87.75 206 THR A C 1
ATOM 1621 O O . THR A 1 206 ? 7.741 -18.816 -8.503 1.00 87.75 206 THR A O 1
ATOM 1624 N N . GLN A 1 207 ? 6.892 -16.749 -8.724 1.00 82.69 207 GLN A N 1
ATOM 1625 C CA . GLN A 1 207 ? 7.363 -16.583 -10.099 1.00 82.69 207 GLN A CA 1
ATOM 1626 C C . GLN A 1 207 ? 8.883 -16.483 -10.179 1.00 82.69 207 GLN A C 1
ATOM 1628 O O . GLN A 1 207 ? 9.473 -17.171 -11.014 1.00 82.69 207 GLN A O 1
ATOM 1633 N N . ASP A 1 208 ? 9.517 -15.740 -9.274 1.00 77.25 208 ASP A N 1
ATOM 1634 C CA . ASP A 1 208 ? 10.979 -15.647 -9.214 1.00 77.25 208 ASP A CA 1
ATOM 1635 C C . ASP A 1 208 ? 11.612 -17.016 -8.946 1.00 77.25 208 ASP A C 1
ATOM 1637 O O . ASP A 1 208 ? 12.522 -17.449 -9.660 1.00 77.25 208 ASP A O 1
ATOM 1641 N N . ALA A 1 209 ? 11.063 -17.767 -7.985 1.00 81.06 209 ALA A N 1
ATOM 1642 C CA . ALA A 1 209 ? 11.524 -19.119 -7.678 1.00 81.06 209 ALA A CA 1
ATOM 1643 C C . ALA A 1 209 ? 11.375 -20.077 -8.877 1.00 81.06 209 ALA A C 1
ATOM 1645 O O . ALA A 1 209 ? 12.253 -20.906 -9.141 1.00 81.06 209 ALA A O 1
ATOM 1646 N N . LEU A 1 210 ? 10.279 -19.964 -9.636 1.00 82.19 210 LEU A N 1
ATOM 1647 C CA . LEU A 1 210 ? 10.056 -20.768 -10.840 1.00 82.19 210 LEU A CA 1
ATOM 1648 C C . LEU A 1 210 ? 10.981 -20.367 -11.996 1.00 82.19 210 LEU A C 1
ATOM 1650 O O . LEU A 1 210 ? 11.430 -21.247 -12.738 1.00 82.19 210 LEU A O 1
ATOM 1654 N N . LEU A 1 211 ? 11.286 -19.078 -12.153 1.00 76.25 211 LEU A N 1
ATOM 1655 C CA . LEU A 1 211 ? 12.217 -18.583 -13.170 1.00 76.25 211 LEU A CA 1
ATOM 1656 C C . LEU A 1 211 ? 13.645 -19.064 -12.903 1.00 76.25 211 LEU A C 1
ATOM 1658 O O . LEU A 1 211 ? 14.281 -19.599 -13.815 1.00 76.25 211 LEU A O 1
ATOM 1662 N N . VAL A 1 212 ? 14.107 -18.976 -11.653 1.00 78.19 212 VAL A N 1
ATOM 1663 C CA . VAL A 1 212 ? 15.407 -19.524 -11.232 1.00 78.19 212 VAL A CA 1
ATOM 1664 C C . VAL A 1 212 ? 15.475 -21.026 -11.513 1.00 78.19 212 VAL A C 1
ATOM 1666 O O . VAL A 1 212 ? 16.462 -21.516 -12.063 1.00 78.19 212 VAL A O 1
ATOM 1669 N N . ARG A 1 213 ? 14.395 -21.766 -11.228 1.00 80.56 213 ARG A N 1
ATOM 1670 C CA . ARG A 1 213 ? 14.331 -23.210 -11.497 1.00 80.56 213 ARG A CA 1
ATOM 1671 C C . ARG A 1 213 ? 14.361 -23.551 -12.991 1.00 80.56 213 ARG A C 1
ATOM 1673 O O . ARG A 1 213 ? 14.869 -24.611 -13.350 1.00 80.56 213 ARG A O 1
ATOM 1680 N N . ARG A 1 214 ? 13.818 -22.693 -13.862 1.00 80.44 214 ARG A N 1
ATOM 1681 C CA . ARG A 1 214 ? 13.825 -22.908 -15.322 1.00 80.44 214 ARG A CA 1
ATOM 1682 C C . ARG A 1 214 ? 15.187 -22.664 -15.972 1.00 80.44 214 ARG A C 1
ATOM 1684 O O . ARG A 1 214 ? 15.462 -23.294 -16.989 1.00 80.44 214 ARG A O 1
ATOM 1691 N N . HIS A 1 215 ? 16.029 -21.795 -15.413 1.00 71.44 215 HIS A N 1
ATOM 1692 C CA . HIS A 1 215 ? 17.330 -21.445 -15.999 1.00 71.44 215 HIS A CA 1
ATOM 1693 C C . HIS A 1 215 ? 18.490 -21.545 -14.989 1.00 71.44 215 HIS A C 1
ATOM 1695 O O . HIS A 1 215 ? 19.147 -20.543 -14.703 1.00 71.44 215 HIS A O 1
ATOM 1701 N N . PRO A 1 216 ? 18.809 -22.754 -14.485 1.00 67.94 216 PRO A N 1
ATOM 1702 C CA . PRO A 1 216 ? 19.889 -22.944 -13.512 1.00 67.94 216 PRO A CA 1
ATOM 1703 C C . PRO A 1 216 ? 21.284 -22.603 -14.071 1.00 67.94 216 PRO A C 1
ATOM 1705 O O . PRO A 1 216 ? 22.198 -22.302 -13.312 1.00 67.94 216 PRO A O 1
ATOM 1708 N N . SER A 1 217 ? 21.461 -22.605 -15.396 1.00 67.94 217 SER A N 1
ATOM 1709 C CA . SER A 1 217 ? 22.747 -22.378 -16.067 1.00 67.94 217 SER A CA 1
ATOM 1710 C C . SER A 1 217 ? 23.147 -20.905 -16.244 1.00 67.94 217 SER A C 1
ATOM 1712 O O . SER A 1 217 ? 24.261 -20.644 -16.689 1.00 67.94 217 SER A O 1
ATOM 1714 N N . ALA A 1 218 ? 22.292 -19.937 -15.887 1.00 56.16 218 ALA A N 1
ATOM 1715 C CA . ALA A 1 218 ? 22.604 -18.503 -15.990 1.00 56.16 218 ALA A CA 1
ATOM 1716 C C . ALA A 1 218 ? 22.999 -17.843 -14.648 1.00 56.16 218 ALA A C 1
ATOM 1718 O O . ALA A 1 218 ? 23.415 -16.688 -14.640 1.00 56.16 218 ALA A O 1
ATOM 1719 N N . GLY A 1 219 ? 22.885 -18.556 -13.521 1.00 53.16 219 GLY A N 1
ATOM 1720 C CA . GLY A 1 219 ? 23.030 -17.996 -12.167 1.00 53.16 219 GLY A CA 1
ATOM 1721 C C . GLY A 1 219 ? 24.462 -17.828 -11.642 1.00 53.16 219 GLY A C 1
ATOM 1722 O O . GLY A 1 219 ? 24.631 -17.475 -10.483 1.00 53.16 219 GLY A O 1
ATOM 1723 N N . GLY A 1 220 ? 25.491 -18.092 -12.452 1.00 50.56 220 GLY A N 1
ATOM 1724 C CA . GLY A 1 220 ? 26.892 -18.052 -12.011 1.00 50.56 220 GLY A CA 1
ATOM 1725 C C . GLY A 1 220 ? 27.634 -16.731 -12.240 1.00 50.56 220 GLY A C 1
ATOM 1726 O O . GLY A 1 220 ? 28.822 -16.680 -11.953 1.00 50.56 220 GLY A O 1
ATOM 1727 N N . MET A 1 221 ? 26.997 -15.696 -12.804 1.00 48.62 221 MET A N 1
ATOM 1728 C CA . MET A 1 221 ? 27.726 -14.523 -13.323 1.00 48.62 221 MET A CA 1
ATOM 1729 C C . MET A 1 221 ? 27.176 -13.152 -12.890 1.00 48.62 221 MET A C 1
ATOM 1731 O O . MET A 1 221 ? 27.533 -12.144 -13.489 1.00 48.62 221 MET A O 1
ATOM 1735 N N . LEU A 1 222 ? 26.294 -13.097 -11.886 1.00 46.16 222 LEU A N 1
ATOM 1736 C CA . LEU A 1 222 ? 25.721 -11.845 -11.369 1.00 46.16 222 LEU A CA 1
ATOM 1737 C C . LEU A 1 222 ? 25.632 -11.871 -9.836 1.00 46.16 222 LEU A C 1
ATOM 1739 O O . LEU A 1 222 ? 24.539 -11.856 -9.275 1.00 46.16 222 LEU A O 1
ATOM 1743 N N . TYR A 1 223 ? 26.788 -11.934 -9.181 1.00 43.03 223 TYR A N 1
ATOM 1744 C CA . TYR A 1 223 ? 27.007 -11.417 -7.828 1.00 43.03 223 TYR A CA 1
ATOM 1745 C C . TYR A 1 223 ? 28.402 -10.808 -7.763 1.00 43.03 223 TYR A C 1
ATOM 1747 O O . TYR A 1 223 ? 29.316 -11.406 -8.375 1.00 43.03 223 TYR A O 1
#